Protein AF-A0A6C0IVK5-F1 (afdb_monomer_lite)

Structure (mmCIF, N/CA/C/O backbone):
data_AF-A0A6C0IVK5-F1
#
_entry.id   AF-A0A6C0IVK5-F1
#
loop_
_atom_site.group_PDB
_atom_site.id
_atom_site.type_symbol
_atom_site.label_atom_id
_atom_site.label_alt_id
_atom_site.label_comp_id
_atom_site.label_asym_id
_atom_site.label_entity_id
_atom_site.label_seq_id
_atom_site.pdbx_PDB_ins_code
_atom_site.Cartn_x
_atom_site.Cartn_y
_atom_site.Cartn_z
_atom_site.occupancy
_atom_site.B_iso_or_equiv
_atom_site.auth_seq_id
_atom_site.auth_comp_id
_atom_site.auth_asym_id
_atom_site.auth_atom_id
_atom_site.pdbx_PDB_model_num
ATOM 1 N N . MET A 1 1 ? -5.038 7.918 -24.894 1.00 52.03 1 MET A N 1
ATOM 2 C CA . MET A 1 1 ? -6.495 8.184 -24.873 1.00 52.03 1 MET A CA 1
ATOM 3 C C . MET A 1 1 ? -7.243 7.318 -23.865 1.00 52.03 1 MET A C 1
ATOM 5 O O . MET A 1 1 ? -8.099 7.874 -23.205 1.00 52.03 1 MET A O 1
ATOM 9 N N . ASN A 1 2 ? -6.922 6.031 -23.672 1.00 79.44 2 ASN A N 1
ATOM 10 C CA . ASN A 1 2 ? -7.674 5.173 -22.738 1.00 79.44 2 ASN A CA 1
ATOM 11 C C . ASN A 1 2 ? -7.518 5.558 -21.243 1.00 79.44 2 ASN A C 1
ATOM 13 O O . ASN A 1 2 ? -8.501 5.650 -20.519 1.00 79.44 2 AS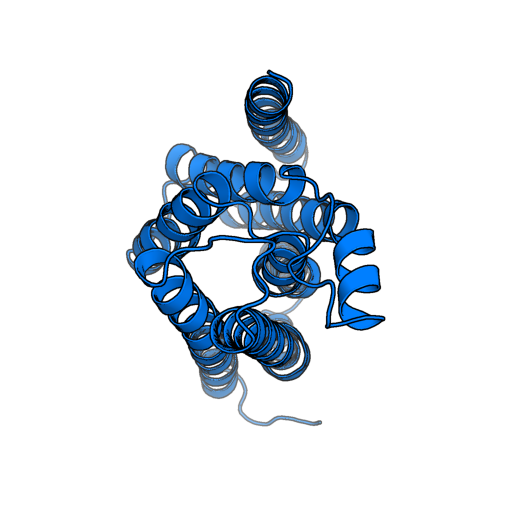N A O 1
ATOM 17 N N . GLU A 1 3 ? -6.300 5.891 -20.802 1.00 82.81 3 GLU A N 1
ATOM 18 C CA . GLU A 1 3 ? -5.988 6.158 -19.381 1.00 82.81 3 GLU A CA 1
ATOM 19 C C . GLU A 1 3 ? -6.734 7.368 -18.791 1.00 82.81 3 GLU A C 1
ATOM 21 O O . GLU A 1 3 ? -7.112 7.349 -17.625 1.00 82.81 3 GLU A O 1
ATOM 26 N N . PHE A 1 4 ? -7.003 8.408 -19.588 1.00 84.12 4 PHE A N 1
ATOM 27 C CA . PHE A 1 4 ? -7.759 9.581 -19.128 1.00 84.12 4 PHE A CA 1
ATOM 28 C C . PHE A 1 4 ? -9.237 9.255 -18.863 1.00 84.12 4 PHE A C 1
ATOM 30 O O . PHE A 1 4 ? -9.809 9.712 -17.875 1.00 84.12 4 PHE A O 1
ATOM 37 N N . TYR A 1 5 ? -9.858 8.432 -19.713 1.00 88.25 5 TYR A N 1
ATOM 38 C CA . TYR A 1 5 ? -11.228 7.972 -19.478 1.00 88.25 5 TYR A CA 1
ATOM 39 C C . TYR A 1 5 ? -11.295 7.016 -18.288 1.00 88.25 5 TYR A C 1
ATOM 41 O O . TYR A 1 5 ? -12.218 7.124 -17.485 1.00 88.25 5 TYR A O 1
ATOM 49 N N . GLU A 1 6 ? -10.303 6.134 -18.129 1.00 88.25 6 GLU A N 1
ATOM 50 C CA . GLU A 1 6 ? -10.172 5.293 -16.935 1.00 88.25 6 GLU A CA 1
ATOM 51 C C . GLU A 1 6 ? -10.037 6.141 -15.667 1.00 88.25 6 GLU A C 1
ATOM 53 O O . GLU A 1 6 ? -10.726 5.887 -14.682 1.00 88.25 6 GLU A O 1
ATOM 58 N N . PHE A 1 7 ? -9.214 7.191 -15.704 1.00 87.75 7 PHE A N 1
ATOM 59 C CA . PHE A 1 7 ? -9.053 8.138 -14.604 1.00 87.75 7 PHE A CA 1
ATOM 60 C C . PHE A 1 7 ? -10.400 8.764 -14.205 1.00 87.75 7 PHE A C 1
ATOM 62 O O . PHE A 1 7 ? -10.813 8.657 -13.050 1.00 87.75 7 PHE A O 1
ATOM 69 N N . ILE A 1 8 ? -11.150 9.330 -15.157 1.00 90.00 8 ILE A N 1
ATOM 70 C CA . ILE A 1 8 ? -12.486 9.890 -14.881 1.00 90.00 8 ILE A CA 1
ATOM 71 C C . ILE A 1 8 ? -13.446 8.813 -14.354 1.00 90.00 8 ILE A C 1
ATOM 73 O O . ILE A 1 8 ? -14.189 9.058 -13.402 1.00 90.00 8 ILE A O 1
ATOM 77 N N . ALA A 1 9 ? -13.435 7.616 -14.943 1.00 92.00 9 ALA A N 1
ATOM 78 C CA . ALA A 1 9 ? -14.314 6.526 -14.538 1.00 92.00 9 ALA A CA 1
ATOM 79 C C . ALA A 1 9 ? -14.061 6.095 -13.085 1.00 92.00 9 ALA A C 1
ATOM 81 O O . ALA A 1 9 ? -15.018 5.923 -12.329 1.00 92.00 9 ALA A O 1
ATOM 82 N N . TYR A 1 10 ? -12.798 5.976 -12.663 1.00 93.06 10 TYR A N 1
ATOM 83 C CA . TYR A 1 10 ? -12.462 5.615 -11.285 1.00 93.06 10 TYR A CA 1
ATOM 84 C C . TYR A 1 10 ? -12.794 6.725 -10.289 1.00 93.06 10 TYR A C 1
ATOM 86 O O . TYR A 1 10 ? -13.285 6.419 -9.205 1.00 93.06 10 TYR A O 1
ATOM 94 N N . MET A 1 11 ? -12.637 7.996 -10.667 1.00 91.50 11 MET A N 1
ATOM 95 C CA . MET A 1 11 ? -13.107 9.118 -9.850 1.00 91.50 11 MET A CA 1
ATOM 96 C C . MET A 1 11 ? -14.614 9.015 -9.573 1.00 91.50 11 MET A C 1
ATOM 98 O O . MET A 1 11 ? -15.052 9.092 -8.425 1.00 91.50 11 MET A O 1
ATOM 102 N N . ILE A 1 12 ? -15.413 8.791 -10.623 1.00 92.94 12 ILE A N 1
ATOM 103 C CA . ILE A 1 12 ? -16.866 8.621 -10.500 1.00 92.94 12 ILE A CA 1
ATOM 104 C C . ILE A 1 12 ? -17.184 7.389 -9.647 1.00 92.94 12 ILE A C 1
ATOM 106 O O . ILE A 1 12 ? -18.051 7.455 -8.776 1.00 92.94 12 ILE A O 1
ATOM 110 N N . LEU A 1 13 ? -16.474 6.279 -9.859 1.00 93.69 13 LEU A N 1
ATOM 111 C CA . LEU A 1 13 ? -16.688 5.038 -9.119 1.00 93.69 13 LEU A CA 1
ATOM 112 C C . LEU A 1 13 ? -16.447 5.207 -7.613 1.00 93.69 13 LEU A C 1
ATOM 114 O O . LEU A 1 13 ? -17.240 4.694 -6.825 1.00 93.69 13 LEU A O 1
ATOM 118 N N . VAL A 1 14 ? -15.421 5.958 -7.204 1.00 93.44 14 VAL A N 1
ATOM 119 C CA . VAL A 1 14 ? -15.160 6.266 -5.786 1.00 93.44 14 VAL A CA 1
ATOM 120 C C . VAL A 1 14 ? -16.332 7.037 -5.173 1.00 93.44 14 VAL A C 1
ATOM 122 O O . VAL A 1 14 ? -16.863 6.629 -4.139 1.00 93.44 14 VAL A O 1
ATOM 125 N N . VAL A 1 15 ? -16.812 8.087 -5.846 1.00 93.00 15 VAL A N 1
ATOM 126 C CA . VAL A 1 15 ? -17.953 8.891 -5.369 1.00 93.00 15 VAL A CA 1
ATOM 127 C C . VAL A 1 15 ? -19.240 8.063 -5.301 1.00 93.00 15 VAL A C 1
ATOM 129 O O . VAL A 1 15 ? -20.022 8.192 -4.357 1.00 93.00 15 VAL A O 1
ATOM 132 N N . LEU A 1 16 ? -19.490 7.201 -6.289 1.00 93.69 16 LEU A N 1
ATOM 133 C CA . LEU A 1 16 ? -20.657 6.316 -6.284 1.00 93.69 16 LEU A CA 1
ATOM 134 C C . LEU A 1 16 ? -20.577 5.279 -5.162 1.00 93.69 16 LEU A C 1
ATOM 136 O O . LEU A 1 16 ? -21.578 5.053 -4.483 1.00 93.69 16 LEU A O 1
ATOM 140 N N . THR A 1 17 ? -19.400 4.692 -4.941 1.00 93.06 17 THR A N 1
ATOM 141 C CA . THR A 1 17 ? -19.151 3.733 -3.854 1.00 93.06 17 THR A CA 1
ATOM 142 C C . THR A 1 17 ? -19.480 4.362 -2.507 1.00 93.06 17 THR A C 1
ATOM 144 O O . THR A 1 17 ? -20.246 3.803 -1.723 1.00 93.06 17 THR A O 1
ATOM 147 N N . ASP A 1 18 ? -18.991 5.575 -2.278 1.00 92.44 18 ASP A N 1
ATOM 148 C CA . ASP A 1 18 ? -19.281 6.344 -1.079 1.00 92.44 18 ASP A CA 1
ATOM 149 C C . ASP A 1 18 ? -20.788 6.638 -0.910 1.00 92.44 18 ASP A C 1
ATOM 151 O O . ASP A 1 18 ? -21.371 6.378 0.145 1.00 92.44 18 ASP A O 1
ATOM 155 N N . LYS A 1 19 ? -21.476 7.073 -1.977 1.00 91.31 19 LYS A N 1
ATOM 156 C CA . LYS A 1 19 ? -22.937 7.283 -1.953 1.00 91.31 19 LYS A CA 1
ATOM 157 C C . LYS A 1 19 ? -23.729 6.022 -1.619 1.00 91.31 19 LYS A C 1
ATOM 159 O O . LYS A 1 19 ? -24.769 6.124 -0.966 1.00 91.31 19 LYS A O 1
ATOM 164 N N . VAL A 1 20 ? -23.279 4.853 -2.071 1.00 92.31 20 VAL A N 1
ATOM 165 C CA . VAL A 1 20 ? -23.899 3.571 -1.712 1.00 92.31 20 VAL A CA 1
ATOM 166 C C . VAL A 1 20 ? -23.655 3.269 -0.236 1.00 92.31 20 VAL A C 1
ATOM 168 O O . VAL A 1 20 ? -24.611 2.964 0.474 1.00 92.31 20 VAL A O 1
ATOM 171 N N . ILE A 1 21 ? -22.424 3.425 0.255 1.00 90.75 21 ILE A N 1
ATOM 172 C CA . ILE A 1 21 ? -22.064 3.166 1.658 1.00 90.75 21 ILE A CA 1
ATOM 173 C C . ILE A 1 21 ? -22.848 4.060 2.616 1.00 90.75 21 ILE A C 1
ATOM 175 O O . ILE A 1 21 ? -23.352 3.558 3.619 1.00 90.75 21 ILE A O 1
ATOM 179 N N . MET A 1 22 ? -23.052 5.339 2.284 1.00 88.44 22 MET A N 1
ATOM 180 C CA . MET A 1 22 ? -23.873 6.258 3.086 1.00 88.44 22 MET A CA 1
ATOM 181 C C . MET A 1 22 ? -25.302 5.753 3.339 1.00 88.44 22 MET A C 1
ATOM 183 O O . MET A 1 22 ? -25.930 6.148 4.319 1.00 88.44 22 MET A O 1
ATOM 187 N N . ARG A 1 23 ? -25.842 4.873 2.484 1.00 86.62 23 ARG A N 1
ATOM 188 C CA . ARG A 1 23 ? -27.178 4.292 2.700 1.00 86.62 23 ARG A CA 1
ATOM 189 C C . ARG A 1 23 ? -27.198 3.279 3.846 1.00 86.62 23 ARG A C 1
ATOM 191 O O . ARG A 1 23 ? -28.249 3.105 4.465 1.00 86.62 23 ARG A O 1
ATOM 198 N N . TYR A 1 24 ? -26.063 2.637 4.120 1.00 85.88 24 TYR A N 1
ATOM 199 C CA . TYR A 1 24 ? -25.937 1.530 5.069 1.00 85.88 24 TYR A CA 1
ATOM 200 C C . TYR A 1 24 ? -25.179 1.921 6.344 1.00 85.88 24 TYR A C 1
ATOM 202 O O . TYR A 1 24 ? -25.559 1.491 7.429 1.00 85.88 24 TYR A O 1
ATOM 210 N N . VAL A 1 25 ? -24.163 2.784 6.246 1.00 85.00 25 VAL A N 1
ATOM 211 C CA . VAL A 1 25 ? -23.376 3.280 7.386 1.00 85.00 25 VAL A CA 1
ATOM 212 C C . VAL A 1 25 ? -23.863 4.682 7.749 1.00 85.00 25 VAL A C 1
ATOM 214 O O . VAL A 1 25 ? -23.331 5.687 7.281 1.00 85.00 25 VAL A O 1
ATOM 217 N N . LYS A 1 26 ? -24.937 4.742 8.548 1.00 68.69 26 LYS A N 1
ATOM 218 C CA . LYS A 1 26 ? -25.629 5.997 8.906 1.00 68.69 26 LYS A CA 1
ATOM 219 C C . LYS A 1 26 ? -25.019 6.731 10.106 1.00 68.69 26 LYS A C 1
ATOM 221 O O . LYS A 1 26 ? -25.285 7.917 10.284 1.00 68.69 26 LYS A O 1
ATOM 226 N N . HIS A 1 27 ? -24.208 6.047 10.914 1.00 59.12 27 HIS A N 1
ATOM 227 C CA . HIS A 1 27 ? -23.601 6.596 12.126 1.00 59.12 27 HIS A CA 1
ATOM 228 C C . HIS A 1 27 ? -22.084 6.361 12.118 1.00 59.12 27 HIS A C 1
ATOM 230 O O . HIS A 1 27 ? -21.631 5.233 11.945 1.00 59.12 27 HIS A O 1
ATOM 236 N N . GLY A 1 28 ? -21.310 7.439 12.292 1.00 67.56 28 GLY A N 1
ATOM 237 C CA . GLY A 1 28 ? -19.848 7.414 12.398 1.00 67.56 28 GLY A CA 1
ATOM 238 C C . GLY A 1 28 ? -19.121 7.812 11.110 1.00 67.56 28 GLY A C 1
ATOM 239 O O . GLY A 1 28 ? -18.834 6.962 10.268 1.00 67.56 28 GLY A O 1
ATOM 240 N N . TYR A 1 29 ? -18.748 9.093 11.003 1.00 75.94 29 TYR A N 1
ATOM 241 C CA . TYR A 1 29 ? -17.916 9.632 9.913 1.00 75.94 29 TYR A CA 1
ATOM 242 C C . TYR A 1 29 ? -16.656 8.782 9.682 1.00 75.94 29 TYR A C 1
ATOM 244 O O . TYR A 1 29 ? -16.387 8.364 8.556 1.00 75.94 29 TYR A O 1
ATOM 252 N N . SER A 1 30 ? -15.966 8.395 10.758 1.00 83.56 30 SER A N 1
ATOM 253 C CA . SER A 1 30 ? -14.773 7.548 10.661 1.00 83.56 30 SER A CA 1
ATOM 254 C C . SER A 1 30 ? -15.076 6.106 10.219 1.00 83.56 30 SER A C 1
ATOM 256 O O . SER A 1 30 ? -14.280 5.517 9.499 1.00 83.56 30 SER A O 1
ATOM 258 N N . ALA A 1 31 ? -16.222 5.522 10.603 1.00 88.94 31 ALA A N 1
ATOM 259 C CA . ALA A 1 31 ? -16.589 4.162 10.186 1.00 88.94 31 ALA A CA 1
ATOM 260 C C . ALA A 1 31 ? -16.822 4.095 8.671 1.00 88.94 31 ALA A C 1
ATOM 262 O O . ALA A 1 31 ? -16.327 3.196 7.994 1.00 88.94 31 ALA A O 1
ATOM 263 N N . ARG A 1 32 ? -17.533 5.093 8.131 1.00 91.50 32 ARG A N 1
ATOM 264 C CA . ARG A 1 32 ? -17.764 5.250 6.692 1.00 91.50 32 ARG A CA 1
ATOM 265 C C . ARG A 1 32 ? -16.448 5.354 5.925 1.00 91.50 32 ARG A C 1
ATOM 267 O O . ARG A 1 32 ? -16.278 4.630 4.947 1.00 91.50 32 ARG A O 1
ATOM 274 N N . TRP A 1 33 ? -15.527 6.206 6.383 1.00 91.56 33 TRP A N 1
ATOM 275 C CA . TRP A 1 33 ? -14.193 6.322 5.789 1.00 91.56 33 TRP A CA 1
ATOM 276 C C . TRP A 1 33 ? -13.481 4.968 5.746 1.00 91.56 33 TRP A C 1
ATOM 278 O O . TRP A 1 33 ? -13.021 4.541 4.687 1.00 91.56 33 TRP A O 1
ATOM 288 N N . PHE A 1 34 ? -13.470 4.247 6.869 1.00 93.69 34 PHE A N 1
ATOM 289 C CA . PHE A 1 34 ? -12.791 2.961 6.952 1.00 93.69 34 PHE A CA 1
ATOM 290 C C . PHE A 1 34 ? -13.379 1.905 6.013 1.00 93.69 34 PHE A C 1
ATOM 292 O O . PHE A 1 34 ? -12.625 1.170 5.377 1.00 93.69 34 PHE A O 1
ATOM 299 N N . VAL A 1 35 ? -14.703 1.874 5.838 1.00 94.75 35 VAL A N 1
ATOM 300 C CA . VAL A 1 35 ? -15.354 0.969 4.876 1.00 94.75 35 VAL A CA 1
ATOM 301 C C . VAL A 1 35 ? -14.988 1.324 3.432 1.00 94.75 35 VAL A C 1
ATOM 303 O O . VAL A 1 35 ? -14.627 0.433 2.662 1.00 94.75 35 VAL A O 1
ATOM 306 N N . ILE A 1 36 ? -15.038 2.605 3.049 1.00 94.69 36 ILE A N 1
ATOM 307 C CA . ILE A 1 36 ? -14.656 3.044 1.692 1.00 94.69 36 ILE A CA 1
ATOM 308 C C . ILE A 1 36 ? -13.203 2.660 1.409 1.00 94.69 36 ILE A C 1
ATOM 310 O O . ILE A 1 36 ? -12.894 2.112 0.347 1.00 94.69 36 ILE A O 1
ATOM 314 N N . HIS A 1 37 ? -12.319 2.909 2.373 1.00 94.50 37 HIS A N 1
ATOM 315 C CA . HIS A 1 37 ? -10.902 2.628 2.228 1.00 94.50 37 HIS A CA 1
ATOM 316 C C . HIS A 1 37 ? -10.615 1.123 2.163 1.00 94.50 37 HIS A C 1
ATOM 318 O O . HIS A 1 37 ? -9.803 0.697 1.342 1.00 94.50 37 HIS A O 1
ATOM 324 N N . ALA A 1 38 ? -11.322 0.298 2.941 1.00 96.56 38 ALA A N 1
ATOM 325 C CA . ALA A 1 38 ? -11.236 -1.158 2.854 1.00 96.56 38 ALA A CA 1
ATOM 326 C C . ALA A 1 38 ? -11.619 -1.681 1.457 1.00 96.56 38 ALA A C 1
ATOM 328 O O . ALA A 1 38 ? -10.901 -2.509 0.892 1.00 96.56 38 ALA A O 1
ATOM 329 N N . ILE A 1 39 ? -12.703 -1.166 0.862 1.00 96.12 39 ILE A N 1
ATOM 330 C CA . ILE A 1 39 ? -13.117 -1.534 -0.504 1.00 96.12 39 ILE A CA 1
ATOM 331 C C . ILE A 1 39 ? -12.054 -1.127 -1.523 1.00 96.12 39 ILE A C 1
ATOM 333 O O . ILE A 1 39 ? -11.730 -1.897 -2.427 1.00 96.12 39 ILE A O 1
ATOM 337 N N . ALA A 1 40 ? -11.486 0.066 -1.372 1.00 95.81 40 ALA A N 1
ATOM 338 C CA . ALA A 1 40 ? -10.434 0.549 -2.252 1.00 95.81 40 ALA A CA 1
ATOM 339 C C . ALA A 1 40 ? -9.173 -0.313 -2.192 1.00 95.81 40 ALA A C 1
ATOM 341 O O . ALA A 1 40 ? -8.609 -0.677 -3.223 1.00 95.81 40 ALA A O 1
ATOM 342 N N . ASN A 1 41 ? -8.777 -0.705 -0.989 1.00 97.31 41 ASN A N 1
ATOM 343 C CA . ASN A 1 41 ? -7.634 -1.573 -0.760 1.00 97.31 41 ASN A CA 1
ATOM 344 C C . ASN A 1 41 ? -7.874 -2.967 -1.358 1.00 97.31 41 ASN A C 1
ATOM 346 O O . ASN A 1 41 ? -6.995 -3.528 -2.012 1.00 97.31 41 ASN A O 1
ATOM 350 N N . PHE A 1 42 ? -9.093 -3.500 -1.231 1.00 97.50 42 PHE A N 1
ATOM 351 C CA . PHE A 1 42 ? -9.475 -4.750 -1.886 1.00 97.50 42 PHE A CA 1
ATOM 352 C C . PHE A 1 42 ? -9.456 -4.638 -3.418 1.00 97.50 42 PHE A C 1
ATOM 354 O O . PHE A 1 42 ? -8.963 -5.533 -4.104 1.00 97.50 42 PHE A O 1
ATOM 361 N N . PHE A 1 43 ? -9.924 -3.518 -3.974 1.00 97.12 43 PHE A N 1
ATOM 362 C CA . PHE A 1 43 ? -9.816 -3.246 -5.406 1.00 97.12 43 PHE A CA 1
ATOM 363 C C . PHE A 1 43 ? -8.352 -3.242 -5.869 1.00 97.12 43 PHE A C 1
ATOM 365 O O . PHE A 1 43 ? -8.033 -3.875 -6.877 1.00 97.12 43 PHE A O 1
ATOM 372 N N . VAL A 1 44 ? -7.453 -2.600 -5.111 1.00 97.44 44 VAL A N 1
ATOM 373 C CA . VAL A 1 44 ? -6.006 -2.630 -5.373 1.00 97.44 44 VAL A CA 1
ATOM 374 C C . VAL A 1 44 ? -5.494 -4.065 -5.380 1.00 97.44 44 VAL A C 1
ATOM 376 O O . VAL A 1 44 ? -4.826 -4.440 -6.340 1.00 97.44 44 VAL A O 1
ATOM 379 N N . VAL A 1 45 ? -5.837 -4.886 -4.382 1.00 98.25 45 VAL A N 1
ATOM 380 C CA . VAL A 1 45 ? -5.448 -6.308 -4.320 1.00 98.25 45 VAL A CA 1
ATOM 381 C C . VAL A 1 45 ? -5.856 -7.048 -5.590 1.00 98.25 45 VAL A C 1
ATOM 383 O O . VAL A 1 45 ? -5.009 -7.651 -6.244 1.00 98.25 45 VAL A O 1
ATOM 386 N N . VAL A 1 46 ? -7.128 -6.958 -5.983 1.00 98.00 46 VAL A N 1
ATOM 387 C CA . VAL A 1 46 ? -7.646 -7.665 -7.163 1.00 98.00 46 VAL A CA 1
ATOM 388 C C . VAL A 1 46 ? -6.953 -7.193 -8.440 1.00 98.00 46 VAL A C 1
ATOM 390 O O . VAL A 1 46 ? -6.559 -8.011 -9.270 1.00 98.00 46 VAL A O 1
ATOM 393 N N . LYS A 1 47 ? -6.783 -5.879 -8.611 1.00 97.38 47 LYS A N 1
ATOM 394 C CA . LYS A 1 47 ? -6.210 -5.304 -9.835 1.00 97.38 47 LYS A CA 1
ATOM 395 C C . LYS A 1 47 ? -4.691 -5.427 -9.933 1.00 97.38 47 LYS A C 1
ATOM 397 O O . LYS A 1 47 ? -4.175 -5.370 -11.042 1.00 97.38 47 LYS A O 1
ATOM 402 N N . SER A 1 48 ? -3.990 -5.614 -8.818 1.00 97.75 48 SER A N 1
ATOM 403 C CA . SER A 1 48 ? -2.535 -5.825 -8.789 1.00 97.75 48 SER A CA 1
ATOM 404 C C . SER A 1 48 ? -2.129 -7.298 -8.724 1.00 97.75 48 SER A C 1
ATOM 406 O O . SER A 1 48 ? -0.961 -7.604 -8.936 1.00 97.75 48 SER A O 1
ATOM 408 N N . TYR A 1 49 ? -3.064 -8.223 -8.475 1.00 97.62 49 TYR A N 1
ATOM 409 C CA . TYR A 1 49 ? -2.758 -9.632 -8.213 1.00 97.62 49 TYR A CA 1
ATOM 410 C C . TYR A 1 49 ? -1.885 -10.296 -9.288 1.00 97.62 49 TYR A C 1
ATOM 412 O O . TYR A 1 49 ? -0.907 -10.965 -8.960 1.00 97.62 49 TYR A O 1
ATOM 420 N N . GLN A 1 50 ? -2.201 -10.090 -10.571 1.00 97.75 50 GLN A N 1
ATOM 421 C CA . GLN A 1 50 ? -1.423 -10.678 -11.667 1.00 97.75 50 GLN A CA 1
ATOM 422 C C . GLN A 1 50 ? 0.006 -10.124 -11.729 1.00 97.75 50 GLN A C 1
ATOM 424 O O . GLN A 1 50 ? 0.943 -10.891 -11.940 1.00 97.75 50 GLN A O 1
ATOM 429 N N . ASP A 1 51 ? 0.177 -8.822 -11.497 1.00 97.56 51 ASP A N 1
ATOM 430 C CA . ASP A 1 51 ? 1.492 -8.181 -11.464 1.00 97.56 51 ASP A CA 1
ATOM 431 C C . ASP A 1 51 ? 2.305 -8.667 -10.259 1.00 97.56 51 ASP A C 1
ATOM 433 O O . ASP A 1 51 ? 3.476 -9.006 -10.402 1.00 97.56 51 ASP A O 1
ATOM 437 N N . VAL A 1 52 ? 1.672 -8.799 -9.091 1.00 97.94 52 VAL A N 1
ATOM 438 C CA . VAL A 1 52 ? 2.293 -9.357 -7.880 1.00 97.94 52 VAL A CA 1
ATOM 439 C C . VAL A 1 52 ? 2.784 -10.777 -8.123 1.00 97.94 52 VAL A C 1
ATOM 441 O O . VAL A 1 52 ? 3.953 -11.062 -7.873 1.00 97.94 52 VAL A O 1
ATOM 444 N N . LEU A 1 53 ? 1.933 -11.658 -8.656 1.00 97.75 53 LEU A N 1
ATOM 445 C CA . LEU A 1 53 ? 2.338 -13.024 -8.983 1.00 97.75 53 LEU A CA 1
ATOM 446 C C . LEU A 1 53 ? 3.503 -13.038 -9.970 1.00 97.75 53 LEU A C 1
ATOM 448 O O . LEU A 1 53 ? 4.488 -13.737 -9.749 1.00 97.75 53 LEU A O 1
ATOM 452 N N . ARG A 1 54 ? 3.405 -12.255 -11.046 1.00 96.31 54 ARG A N 1
ATOM 453 C CA . ARG A 1 54 ? 4.430 -12.183 -12.086 1.00 96.31 54 ARG A CA 1
ATOM 454 C C . ARG A 1 54 ? 5.789 -11.774 -11.517 1.00 96.31 54 ARG A C 1
ATOM 456 O O . ARG A 1 54 ? 6.779 -12.431 -11.813 1.00 96.31 54 ARG A O 1
ATOM 463 N N . VAL A 1 55 ? 5.829 -10.721 -10.704 1.00 96.50 55 VAL A N 1
ATOM 464 C CA . VAL A 1 55 ? 7.075 -10.194 -10.127 1.00 96.50 55 VAL A CA 1
ATOM 465 C C . VAL A 1 55 ? 7.639 -11.109 -9.043 1.00 96.50 55 VAL A C 1
ATOM 467 O O . VAL A 1 55 ? 8.851 -11.265 -8.960 1.00 96.50 55 VAL A O 1
ATOM 470 N N . ILE A 1 56 ? 6.791 -11.751 -8.234 1.00 96.06 56 ILE A N 1
ATOM 471 C CA . ILE A 1 56 ? 7.257 -12.719 -7.230 1.00 96.06 56 ILE A CA 1
ATOM 472 C C . ILE A 1 56 ? 7.858 -13.960 -7.904 1.00 96.06 56 ILE A C 1
ATOM 474 O O . ILE A 1 56 ? 8.876 -14.468 -7.437 1.00 96.06 56 ILE A O 1
ATOM 478 N N . MET A 1 57 ? 7.247 -14.451 -8.987 1.00 97.06 57 MET A N 1
ATOM 479 C CA . MET A 1 57 ? 7.740 -15.626 -9.717 1.00 97.06 57 MET A CA 1
ATOM 480 C C . MET A 1 57 ? 9.009 -15.332 -10.521 1.00 97.06 57 MET A C 1
ATOM 482 O O . MET A 1 57 ? 9.879 -16.194 -10.612 1.00 97.06 57 MET A O 1
ATOM 486 N N . ASP A 1 58 ? 9.121 -14.133 -11.090 1.00 94.94 58 ASP A N 1
ATOM 487 C CA . ASP A 1 58 ? 10.313 -13.684 -11.804 1.00 94.94 58 ASP A CA 1
ATOM 488 C C . ASP A 1 58 ? 10.636 -12.222 -11.446 1.00 94.94 58 ASP A C 1
ATOM 490 O O . ASP A 1 58 ? 10.164 -11.284 -12.094 1.00 94.94 58 ASP A O 1
ATOM 494 N N . PRO A 1 59 ? 11.482 -11.995 -10.427 1.00 93.38 59 PRO A N 1
ATOM 495 C CA . PRO A 1 59 ? 11.880 -10.654 -10.006 1.00 93.38 59 PRO A CA 1
ATOM 496 C C . PRO A 1 59 ? 12.540 -9.829 -11.119 1.00 93.38 59 PRO A C 1
ATOM 498 O O . PRO A 1 59 ? 12.514 -8.598 -11.073 1.00 93.38 59 PRO A O 1
ATOM 501 N N . SER A 1 60 ? 13.119 -10.474 -12.141 1.00 89.44 60 SER A N 1
ATOM 502 C CA . SER A 1 60 ? 13.805 -9.774 -13.228 1.00 89.44 60 SER A CA 1
ATOM 503 C C . SER A 1 60 ? 12.845 -8.964 -14.102 1.00 89.44 60 SER A C 1
ATOM 505 O O . SER A 1 60 ? 13.248 -7.947 -14.668 1.00 89.44 60 SER A O 1
ATOM 507 N N . VAL A 1 61 ? 11.558 -9.338 -14.151 1.00 90.00 61 VAL A N 1
ATOM 508 C CA . VAL A 1 61 ? 10.530 -8.631 -14.933 1.00 90.00 61 VAL A CA 1
ATOM 509 C C . VAL A 1 61 ? 9.787 -7.561 -14.135 1.00 90.00 61 VAL A C 1
ATOM 511 O O . VAL A 1 61 ? 8.834 -6.987 -14.655 1.00 90.00 61 VAL A O 1
ATOM 514 N N . ALA A 1 62 ? 10.226 -7.242 -12.909 1.00 91.94 62 ALA A N 1
ATOM 515 C CA . ALA A 1 62 ? 9.615 -6.225 -12.042 1.00 91.94 62 ALA A CA 1
ATOM 516 C C . ALA A 1 62 ? 9.334 -4.902 -12.763 1.00 91.94 62 ALA A C 1
ATOM 518 O O . ALA A 1 62 ? 8.290 -4.284 -12.577 1.00 91.94 62 ALA A O 1
ATOM 519 N N . MET A 1 63 ? 10.256 -4.511 -13.632 1.00 89.75 63 MET A N 1
ATOM 520 C CA . MET A 1 63 ? 10.197 -3.269 -14.387 1.00 89.75 63 MET A CA 1
ATOM 521 C C . MET A 1 63 ? 9.744 -3.482 -15.841 1.00 89.75 63 MET A C 1
ATOM 523 O O . MET A 1 63 ? 9.683 -2.541 -16.617 1.00 89.75 63 MET A O 1
ATOM 527 N N . MET A 1 64 ? 9.443 -4.710 -16.268 1.00 87.81 64 MET A N 1
ATOM 528 C CA . MET A 1 64 ? 9.231 -5.030 -17.681 1.00 87.81 64 MET A CA 1
ATOM 529 C C . MET A 1 64 ? 7.818 -5.527 -17.972 1.00 87.81 64 MET A C 1
ATOM 531 O O . MET A 1 64 ? 7.315 -6.481 -17.382 1.00 87.81 64 MET A O 1
ATOM 535 N N . GLY A 1 65 ? 7.217 -4.941 -19.005 1.00 85.56 65 GLY A N 1
ATOM 536 C CA . GLY A 1 65 ? 5.954 -5.387 -19.577 1.00 85.56 65 GLY A CA 1
ATOM 537 C C . GLY A 1 65 ? 4.757 -4.520 -19.204 1.00 85.56 65 GLY A C 1
ATOM 538 O O . GLY A 1 65 ? 4.868 -3.494 -18.539 1.00 85.56 65 GLY A O 1
ATOM 539 N N . HIS A 1 66 ? 3.601 -4.940 -19.709 1.00 89.06 66 HIS A N 1
ATOM 540 C CA . HIS A 1 66 ? 2.337 -4.252 -19.495 1.00 89.06 66 HIS A CA 1
ATOM 541 C C . HIS A 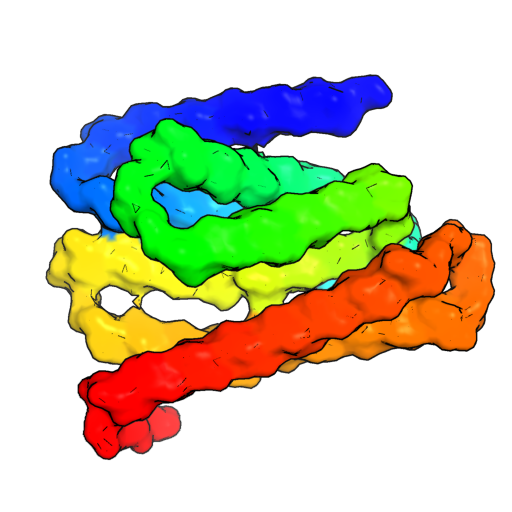1 66 ? 1.854 -4.408 -18.049 1.00 89.06 66 HIS A C 1
ATOM 543 O O . HIS A 1 66 ? 1.967 -5.491 -17.479 1.00 89.06 66 HIS A O 1
ATOM 549 N N . TYR A 1 67 ? 1.274 -3.338 -17.512 1.00 92.56 67 TYR A N 1
ATOM 550 C CA . TYR A 1 67 ? 0.620 -3.270 -16.208 1.00 92.56 67 TYR A CA 1
ATOM 551 C C . TYR A 1 67 ? -0.527 -2.250 -16.281 1.00 92.56 67 TYR A C 1
ATOM 553 O O . TYR A 1 67 ? -0.596 -1.454 -17.219 1.00 92.56 67 TYR A O 1
ATOM 561 N N . SER A 1 68 ? -1.451 -2.284 -15.320 1.00 92.19 68 SER A N 1
ATOM 562 C CA . SER A 1 68 ? -2.601 -1.368 -15.288 1.00 92.19 68 SER A CA 1
ATOM 563 C C . SER A 1 68 ? -2.377 -0.200 -14.327 1.00 92.19 68 SER A C 1
ATOM 565 O O . SER A 1 68 ? -1.928 -0.414 -13.204 1.00 92.19 68 SER A O 1
ATOM 567 N N . PHE A 1 69 ? -2.782 1.014 -14.719 1.00 92.75 69 PHE A N 1
ATOM 568 C CA . PHE A 1 69 ? -2.853 2.177 -13.821 1.00 92.75 69 PHE A CA 1
ATOM 569 C C . PHE A 1 69 ? -4.092 2.185 -12.915 1.00 92.75 69 PHE A C 1
ATOM 571 O O . PHE A 1 69 ? -4.180 3.011 -12.008 1.00 92.75 69 PHE A O 1
ATOM 578 N N . ALA A 1 70 ? -5.036 1.260 -13.109 1.00 93.88 70 ALA A N 1
ATOM 579 C CA . ALA A 1 70 ? -6.279 1.213 -12.347 1.00 93.88 70 ALA A CA 1
ATOM 580 C C . ALA A 1 70 ? -6.088 1.224 -10.814 1.00 93.88 70 ALA A C 1
ATOM 582 O O . ALA A 1 70 ? -6.757 2.032 -10.165 1.00 93.88 70 ALA A O 1
ATOM 583 N N . PRO A 1 71 ? -5.189 0.410 -10.209 1.00 94.25 71 PRO A N 1
ATOM 584 C CA . PRO A 1 71 ? -4.962 0.453 -8.763 1.00 94.25 71 PRO A CA 1
ATOM 585 C C . PRO A 1 71 ? -4.495 1.833 -8.294 1.00 94.25 71 PRO A C 1
ATOM 587 O O . PRO A 1 71 ? -4.978 2.334 -7.282 1.00 94.25 71 PRO A 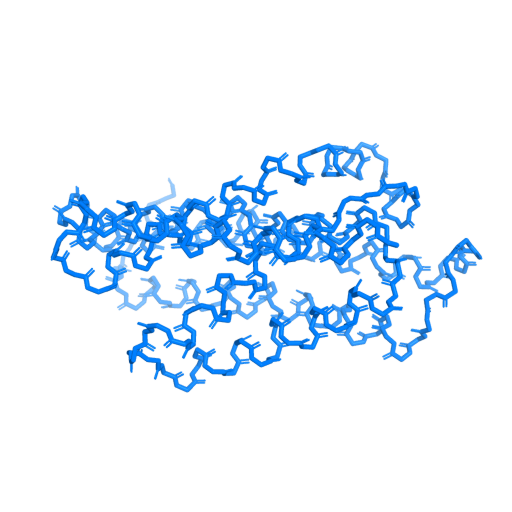O 1
ATOM 590 N N . MET A 1 72 ? -3.586 2.452 -9.057 1.00 93.12 72 MET A N 1
ATOM 591 C CA . MET A 1 72 ? -3.032 3.769 -8.756 1.00 93.12 72 MET A CA 1
ATOM 592 C C . MET A 1 72 ? -4.123 4.833 -8.777 1.00 93.12 72 MET A C 1
ATOM 594 O O . MET A 1 72 ? -4.302 5.537 -7.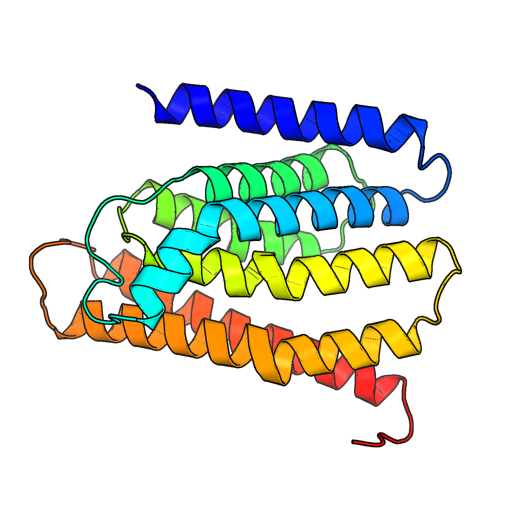791 1.00 93.12 72 MET A O 1
ATOM 598 N N . PHE A 1 73 ? -4.878 4.925 -9.875 1.00 93.31 73 PHE A N 1
ATOM 599 C CA . PHE A 1 73 ? -5.947 5.913 -10.009 1.00 93.31 73 PHE A CA 1
ATOM 600 C C . PHE A 1 73 ? -6.959 5.776 -8.880 1.00 93.31 73 PHE A C 1
ATOM 602 O O . PHE A 1 73 ? -7.265 6.762 -8.215 1.00 93.31 73 PHE A O 1
ATOM 609 N N . TYR A 1 74 ? -7.416 4.555 -8.603 1.00 93.06 74 TYR A N 1
ATOM 610 C CA . TYR A 1 74 ? -8.397 4.326 -7.551 1.00 93.06 74 TYR A CA 1
ATOM 611 C C . TYR A 1 74 ? -7.889 4.773 -6.175 1.00 93.06 74 TYR A C 1
ATOM 613 O O . TYR A 1 74 ? -8.585 5.513 -5.480 1.00 93.06 74 TYR A O 1
ATOM 621 N N . VAL A 1 75 ? -6.660 4.395 -5.799 1.00 92.75 75 VAL A N 1
ATOM 622 C CA . VAL A 1 75 ? -6.054 4.835 -4.534 1.00 92.75 75 VAL A CA 1
ATOM 623 C C . VAL A 1 75 ? -5.855 6.345 -4.502 1.00 92.75 75 VAL A C 1
ATOM 625 O O . VAL A 1 75 ? -6.173 6.972 -3.500 1.00 92.75 75 VAL A O 1
ATOM 628 N N . THR A 1 76 ? -5.389 6.979 -5.571 1.00 91.62 76 THR A N 1
ATOM 629 C CA . THR A 1 76 ? -5.242 8.438 -5.580 1.00 91.62 76 THR A CA 1
ATOM 630 C C . THR A 1 76 ? -6.591 9.118 -5.350 1.00 91.62 76 THR A C 1
ATOM 632 O O . THR A 1 76 ? -6.690 10.030 -4.529 1.00 91.62 76 THR A O 1
ATOM 635 N N . PHE A 1 77 ? -7.658 8.636 -5.987 1.00 92.00 77 PHE A N 1
ATOM 636 C CA . PHE A 1 77 ? -8.978 9.241 -5.848 1.00 92.00 77 PHE A CA 1
ATOM 637 C C . PHE A 1 77 ? -9.634 9.035 -4.497 1.00 92.00 77 PHE A C 1
ATOM 639 O O . PHE A 1 77 ? -10.315 9.954 -4.054 1.00 92.00 77 PHE A O 1
ATOM 646 N N . ILE A 1 78 ? -9.435 7.903 -3.815 1.00 93.44 78 ILE A N 1
ATOM 647 C CA . ILE A 1 78 ? -9.988 7.778 -2.457 1.00 93.44 78 ILE A CA 1
ATOM 648 C C . ILE A 1 78 ? -9.371 8.811 -1.517 1.00 93.44 78 ILE A C 1
ATOM 650 O O . ILE A 1 78 ? -10.069 9.335 -0.661 1.00 93.44 78 ILE A O 1
ATOM 654 N N . HIS A 1 79 ? -8.089 9.136 -1.701 1.00 91.50 79 HIS A N 1
ATOM 655 C CA . HIS A 1 79 ? -7.371 10.092 -0.864 1.00 91.50 79 HIS A CA 1
ATOM 656 C C . HIS A 1 79 ? -7.740 11.532 -1.235 1.00 91.50 79 HIS A C 1
ATOM 658 O O . HIS A 1 79 ? -7.923 12.364 -0.355 1.00 91.50 79 HIS A O 1
ATOM 664 N N . VAL A 1 80 ? -7.934 11.835 -2.522 1.00 90.44 80 VAL A N 1
ATOM 665 C CA . VAL A 1 80 ? -8.507 13.127 -2.941 1.00 90.44 80 VAL A CA 1
ATOM 666 C C . VAL A 1 80 ? -9.928 13.289 -2.395 1.00 90.44 80 VAL A C 1
ATOM 668 O O . VAL A 1 80 ? -10.271 14.346 -1.874 1.00 90.44 80 VAL A O 1
ATOM 671 N N . HIS A 1 81 ? -10.741 12.233 -2.463 1.00 90.88 81 HIS A N 1
ATOM 672 C CA . HIS A 1 81 ? -12.089 12.218 -1.898 1.00 90.88 81 HIS A CA 1
ATOM 673 C C . HIS A 1 81 ? -12.071 12.379 -0.377 1.00 90.88 81 HIS A C 1
ATOM 675 O O . HIS A 1 81 ? -12.880 13.133 0.150 1.00 90.88 81 HIS A O 1
ATOM 681 N N . HIS A 1 82 ? -11.126 11.746 0.323 1.00 89.38 82 HIS A N 1
ATOM 682 C CA . HIS A 1 82 ? -10.922 11.917 1.762 1.00 89.38 82 HIS A CA 1
ATOM 683 C C . HIS A 1 82 ? -10.712 13.386 2.121 1.00 89.38 82 HIS A C 1
ATOM 685 O O . HIS A 1 82 ? -11.459 13.937 2.920 1.00 89.38 82 HIS A O 1
ATOM 691 N N . LEU A 1 83 ? -9.764 14.039 1.442 1.00 88.75 83 LEU A N 1
ATOM 692 C CA . LEU A 1 83 ? -9.453 15.450 1.661 1.00 88.75 83 LEU A CA 1
ATOM 693 C C . LEU A 1 83 ? -10.628 16.387 1.342 1.00 88.75 83 LEU A C 1
ATOM 695 O O . LEU A 1 83 ? -10.713 17.473 1.907 1.00 88.75 83 LEU A O 1
ATOM 699 N N . ALA A 1 84 ? -11.505 15.999 0.413 1.00 88.31 84 ALA A N 1
ATOM 700 C CA . ALA A 1 84 ? -12.627 16.823 -0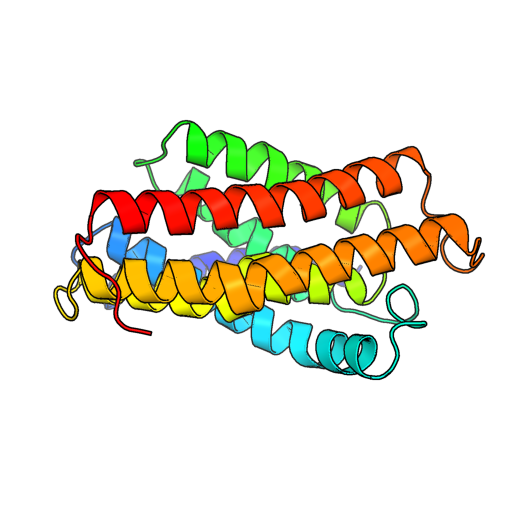.028 1.00 88.31 84 ALA A CA 1
ATOM 701 C C . ALA A 1 84 ? -13.915 16.607 0.784 1.00 88.31 84 ALA A C 1
ATOM 703 O O . ALA A 1 84 ? -14.716 17.532 0.909 1.00 88.31 84 ALA A O 1
ATOM 704 N N . ALA A 1 85 ? -14.153 15.389 1.278 1.00 85.94 85 ALA A N 1
ATOM 705 C CA . ALA A 1 85 ? -15.428 14.976 1.866 1.00 85.94 85 ALA A CA 1
ATOM 706 C C . ALA A 1 85 ? -15.377 14.736 3.384 1.00 85.94 85 ALA A C 1
ATOM 708 O O . ALA A 1 85 ? -16.439 14.557 3.986 1.00 85.94 85 ALA A O 1
ATOM 709 N N . PHE A 1 86 ? -14.185 14.718 3.987 1.00 83.69 86 PHE A N 1
ATOM 710 C CA . PHE A 1 86 ? -13.976 14.492 5.416 1.00 83.69 86 PHE A CA 1
ATOM 711 C C . PHE A 1 86 ? -13.196 15.665 6.019 1.00 83.69 86 PHE A C 1
ATOM 713 O O . PHE A 1 86 ? -12.240 16.167 5.431 1.00 83.69 86 PHE A O 1
ATOM 720 N N . ASP A 1 87 ? -13.644 16.129 7.181 1.00 79.19 87 ASP A N 1
ATOM 721 C CA . ASP A 1 87 ? -13.163 17.325 7.875 1.00 79.19 87 ASP A CA 1
ATOM 722 C C . ASP A 1 87 ? -12.299 17.004 9.108 1.00 79.19 87 ASP A C 1
ATOM 724 O O . ASP A 1 87 ? -11.678 17.902 9.677 1.00 79.19 87 ASP A O 1
ATOM 728 N N . ASP A 1 88 ? -12.184 15.730 9.494 1.00 77.88 88 ASP A N 1
ATOM 729 C CA . ASP A 1 88 ? -11.417 15.245 10.648 1.00 77.88 88 ASP A CA 1
ATOM 730 C C . ASP A 1 88 ? -9.931 14.970 10.345 1.00 77.88 88 ASP A C 1
ATOM 732 O O . ASP A 1 88 ? -9.304 14.097 10.947 1.00 77.88 88 ASP A O 1
ATOM 736 N N . LEU A 1 89 ? -9.345 15.754 9.437 1.00 80.00 89 LEU A N 1
ATOM 737 C CA . LEU A 1 89 ? -7.971 15.580 8.966 1.00 80.00 89 LEU A CA 1
ATOM 738 C C . LEU A 1 89 ? -6.955 16.132 9.968 1.00 80.00 89 LEU A C 1
ATOM 740 O O . LEU A 1 89 ? -6.983 17.310 10.337 1.00 80.00 89 LEU A O 1
ATOM 744 N N . ARG A 1 90 ? -5.991 15.301 10.362 1.00 81.88 90 ARG A N 1
ATOM 745 C CA . ARG A 1 90 ? -4.834 15.735 11.148 1.00 81.88 90 ARG A CA 1
ATOM 746 C C . ARG A 1 90 ? -3.691 16.179 10.242 1.00 81.88 90 ARG A C 1
ATOM 748 O O . ARG A 1 90 ? -3.658 15.904 9.042 1.00 81.88 90 ARG A O 1
ATOM 755 N N . PHE A 1 91 ? -2.704 16.851 10.829 1.00 80.12 91 PHE A N 1
ATOM 756 C CA . PHE A 1 91 ? -1.506 17.260 10.095 1.00 80.12 91 PHE A CA 1
ATOM 757 C C . PHE A 1 91 ? -0.758 16.055 9.504 1.00 80.12 91 PHE A C 1
ATOM 759 O O . PHE A 1 91 ? -0.260 16.117 8.379 1.00 80.12 91 PHE A O 1
ATOM 766 N N . GLU A 1 92 ? -0.720 14.938 10.232 1.00 78.00 92 GLU A N 1
ATOM 767 C CA . GLU A 1 92 ? -0.122 13.690 9.763 1.00 78.00 92 GLU A CA 1
ATOM 768 C C . GLU A 1 92 ? -0.853 13.131 8.539 1.00 78.00 92 GLU A C 1
ATOM 770 O O . GLU A 1 92 ? -0.202 12.621 7.624 1.00 78.00 92 GLU A O 1
ATOM 775 N N . ASP A 1 93 ? -2.181 13.285 8.483 1.00 75.31 93 ASP A N 1
ATOM 776 C CA . ASP A 1 93 ? -2.975 12.908 7.317 1.00 75.31 93 ASP A CA 1
ATOM 777 C C . ASP A 1 93 ? -2.580 13.784 6.129 1.00 75.31 93 ASP A C 1
ATOM 779 O O . ASP A 1 93 ? -2.213 13.260 5.080 1.00 75.31 93 ASP A O 1
ATOM 783 N N . PHE A 1 94 ? -2.520 15.106 6.296 1.00 80.12 94 PHE A N 1
ATOM 784 C CA . PHE A 1 94 ? -2.114 16.004 5.213 1.00 80.12 94 PHE A CA 1
ATOM 785 C C . PHE A 1 94 ? -0.704 15.691 4.677 1.00 80.12 94 PHE A C 1
ATOM 787 O O . PHE A 1 94 ? -0.507 15.597 3.464 1.00 80.12 94 PHE A O 1
ATOM 794 N N . MET A 1 95 ? 0.269 15.453 5.562 1.00 78.44 95 MET A N 1
ATOM 795 C CA . MET A 1 95 ? 1.627 15.060 5.165 1.00 78.44 95 MET A CA 1
ATOM 796 C C . MET A 1 95 ? 1.648 13.717 4.433 1.00 78.44 95 MET A C 1
ATOM 798 O O . MET A 1 95 ? 2.336 13.590 3.419 1.00 78.44 95 MET A O 1
ATOM 802 N N . HIS A 1 96 ? 0.876 12.726 4.893 1.00 80.12 96 HIS A N 1
ATOM 803 C CA . HIS A 1 96 ? 0.778 11.437 4.216 1.00 80.12 96 HIS A CA 1
ATOM 804 C C . HIS A 1 96 ? 0.218 11.583 2.796 1.00 80.12 96 HIS A C 1
ATOM 806 O O . HIS A 1 96 ? 0.778 11.030 1.848 1.00 80.12 96 HIS A O 1
ATOM 812 N N . HIS A 1 97 ? -0.844 12.372 2.633 1.00 82.81 97 HIS A N 1
ATOM 813 C CA . HIS A 1 97 ? -1.488 12.577 1.339 1.00 82.81 97 HIS A CA 1
ATOM 814 C C . HIS A 1 97 ? -0.589 13.383 0.390 1.00 82.81 97 HIS A C 1
ATOM 816 O O . HIS A 1 97 ? -0.465 13.041 -0.783 1.00 82.81 97 HIS A O 1
ATOM 822 N N . LEU A 1 98 ? 0.110 14.409 0.876 1.00 80.69 98 LEU A N 1
ATOM 823 C CA . LEU A 1 98 ? 1.000 15.202 0.028 1.00 80.69 98 LEU A CA 1
ATOM 824 C C . LEU A 1 98 ? 2.250 14.414 -0.395 1.00 80.69 98 LEU A C 1
ATOM 826 O O . LEU A 1 98 ? 2.585 14.367 -1.579 1.00 80.69 98 LEU A O 1
ATOM 830 N N . ILE A 1 99 ? 2.931 13.778 0.563 1.00 78.94 99 ILE A N 1
ATOM 831 C CA . ILE A 1 99 ? 4.223 13.122 0.331 1.00 78.94 99 ILE A CA 1
ATOM 832 C C . ILE A 1 99 ? 4.033 11.750 -0.318 1.00 78.94 99 ILE A C 1
ATOM 834 O O . ILE A 1 99 ? 4.675 11.458 -1.323 1.00 78.94 99 ILE A O 1
ATOM 838 N N . PHE A 1 100 ? 3.164 10.897 0.227 1.00 73.56 100 PHE A N 1
ATOM 839 C CA . PHE A 1 100 ? 3.039 9.517 -0.250 1.00 73.56 100 PHE A CA 1
ATOM 840 C C . PHE A 1 100 ? 1.984 9.335 -1.330 1.00 73.56 100 PHE A C 1
ATOM 842 O O . PHE A 1 100 ? 2.133 8.413 -2.118 1.00 73.56 100 PHE A O 1
ATOM 849 N N . VAL A 1 101 ? 0.950 10.177 -1.406 1.00 80.25 101 VAL A N 1
ATOM 850 C CA . VAL A 1 101 ? -0.029 10.085 -2.500 1.00 80.25 101 VAL A CA 1
ATOM 851 C C . VAL A 1 101 ? 0.351 11.037 -3.626 1.00 80.25 101 VAL A C 1
ATOM 853 O O . VAL A 1 101 ? 0.478 10.590 -4.756 1.00 80.25 101 VAL A O 1
ATOM 856 N N . GLY A 1 102 ? 0.611 12.315 -3.339 1.00 83.25 102 GLY A N 1
ATOM 857 C CA . GLY A 1 102 ? 0.925 13.328 -4.352 1.00 83.25 102 GLY A CA 1
ATOM 858 C C . GLY A 1 102 ? 2.219 13.056 -5.122 1.00 83.25 102 GLY A C 1
ATOM 859 O O . GLY A 1 102 ? 2.187 12.875 -6.341 1.00 83.25 102 GLY A O 1
ATOM 860 N N . ILE A 1 103 ? 3.360 13.000 -4.424 1.00 82.25 103 ILE A N 1
ATOM 861 C CA . ILE A 1 103 ? 4.675 12.805 -5.068 1.00 82.25 103 ILE A CA 1
ATOM 862 C C . ILE A 1 103 ? 4.759 11.425 -5.728 1.00 82.25 103 ILE A C 1
ATOM 864 O O . ILE A 1 103 ? 5.197 11.322 -6.873 1.00 82.25 103 ILE A O 1
ATOM 868 N N . PHE A 1 104 ? 4.306 10.374 -5.036 1.00 82.12 104 PHE A N 1
ATOM 869 C CA . PHE A 1 104 ? 4.306 9.012 -5.578 1.00 82.12 104 PHE A CA 1
ATOM 870 C C . PHE A 1 104 ? 3.444 8.907 -6.837 1.00 82.12 104 PHE A C 1
ATOM 872 O O . PHE A 1 104 ? 3.913 8.384 -7.843 1.00 82.12 104 PHE A O 1
ATOM 879 N N . PHE A 1 105 ? 2.218 9.445 -6.812 1.00 86.25 105 PHE A N 1
ATOM 880 C CA . PHE A 1 105 ? 1.334 9.468 -7.975 1.00 86.25 105 PHE A CA 1
ATOM 881 C C . PHE A 1 105 ? 1.991 10.191 -9.145 1.00 86.25 105 PHE A C 1
ATOM 883 O O . PHE A 1 105 ? 2.081 9.622 -10.229 1.00 86.25 105 PHE A O 1
ATOM 890 N N . TRP A 1 106 ? 2.497 11.408 -8.919 1.00 85.12 106 TRP A N 1
ATOM 891 C CA . TRP A 1 106 ? 3.150 12.199 -9.958 1.00 85.12 106 TRP A CA 1
ATOM 892 C C . TRP A 1 106 ? 4.318 11.446 -10.602 1.00 85.12 106 TRP A C 1
ATOM 894 O O . TRP A 1 106 ? 4.390 11.347 -11.826 1.00 85.12 106 TRP A O 1
ATOM 904 N N . MET A 1 107 ? 5.206 10.864 -9.793 1.00 82.62 107 MET A N 1
ATOM 905 C CA . MET A 1 107 ? 6.345 10.090 -10.295 1.00 82.62 107 MET A CA 1
ATOM 906 C C . MET A 1 107 ? 5.908 8.814 -11.020 1.00 82.62 107 MET A C 1
ATOM 908 O O . MET A 1 107 ? 6.512 8.442 -12.024 1.00 82.62 107 MET A O 1
ATOM 912 N N . ALA A 1 108 ? 4.852 8.157 -10.544 1.00 80.38 108 ALA A N 1
ATOM 913 C CA . ALA A 1 108 ? 4.358 6.918 -11.124 1.00 80.38 108 ALA A CA 1
ATOM 914 C C . ALA A 1 108 ? 3.597 7.110 -12.444 1.00 80.38 108 ALA A C 1
ATOM 916 O O . ALA A 1 108 ? 3.573 6.195 -13.258 1.00 80.38 108 ALA A O 1
ATOM 917 N N . VAL A 1 109 ? 2.968 8.269 -12.674 1.00 83.81 109 VAL A N 1
ATOM 918 C CA . VAL A 1 109 ? 2.331 8.577 -13.970 1.00 83.81 109 VAL A CA 1
ATOM 919 C C . VAL A 1 109 ? 3.293 9.226 -14.961 1.00 83.81 109 VAL A C 1
ATOM 921 O O . VAL A 1 109 ? 3.121 9.061 -16.167 1.00 83.81 109 VAL A O 1
ATOM 924 N N . SER A 1 110 ? 4.302 9.954 -14.471 1.00 83.06 110 SER A N 1
ATOM 925 C CA . SER A 1 110 ? 5.305 10.603 -15.328 1.00 83.06 110 SER A CA 1
ATOM 926 C C . SER A 1 110 ? 6.273 9.594 -15.942 1.00 83.06 110 SER A C 1
ATOM 928 O O . SER A 1 110 ? 6.725 9.773 -17.069 1.00 83.06 110 SER A O 1
ATOM 930 N N . GLU A 1 111 ? 6.567 8.520 -15.212 1.00 82.06 111 GLU A N 1
ATOM 931 C CA . GLU A 1 111 ? 7.522 7.490 -15.601 1.00 82.06 111 GLU A CA 1
ATOM 932 C C . GLU A 1 111 ? 6.831 6.123 -15.584 1.00 82.06 111 GLU A C 1
ATOM 934 O O . GLU A 1 111 ? 6.039 5.827 -14.695 1.00 82.06 111 GLU A O 1
ATOM 939 N N . LYS A 1 112 ? 7.117 5.258 -16.560 1.00 82.00 112 LYS A N 1
ATOM 940 C CA . LYS A 1 112 ? 6.515 3.916 -16.612 1.00 82.00 112 LYS A CA 1
ATOM 941 C C . LYS A 1 112 ? 7.385 2.926 -15.847 1.00 82.00 112 LYS A C 1
ATOM 943 O O . LYS A 1 112 ? 8.352 2.424 -16.398 1.00 82.00 112 LYS A O 1
ATOM 948 N N . TRP A 1 113 ? 7.040 2.627 -14.598 1.00 83.81 113 TRP A N 1
ATOM 949 C CA . TRP A 1 113 ? 7.843 1.755 -13.721 1.00 83.81 113 TRP A CA 1
ATOM 950 C C . TRP A 1 113 ? 7.590 0.261 -13.925 1.00 83.81 113 TRP A C 1
ATOM 952 O O . TRP A 1 113 ? 8.217 -0.564 -13.274 1.00 83.81 113 TRP A O 1
ATOM 962 N N . GLY A 1 114 ? 6.677 -0.113 -14.818 1.00 90.38 114 GLY A N 1
ATOM 963 C CA . GLY A 1 114 ? 6.327 -1.514 -15.019 1.00 90.38 114 GLY A CA 1
ATOM 964 C C . GLY A 1 114 ? 5.502 -2.100 -13.860 1.00 90.38 114 GLY A C 1
ATOM 965 O O . GLY A 1 114 ? 4.989 -1.365 -13.008 1.00 90.38 114 GLY A O 1
ATOM 966 N N . PRO A 1 115 ? 5.365 -3.437 -13.819 1.00 94.62 115 PRO A N 1
ATOM 967 C CA . PRO A 1 115 ? 4.543 -4.146 -12.836 1.00 94.62 115 PRO A CA 1
ATOM 968 C C . PRO A 1 115 ? 4.866 -3.850 -11.362 1.00 94.62 115 PRO A C 1
ATOM 970 O O . PRO A 1 115 ? 3.962 -3.912 -10.527 1.00 94.62 115 PRO A O 1
ATOM 973 N N . VAL A 1 116 ? 6.108 -3.480 -11.016 1.00 94.50 116 VAL A N 1
ATOM 974 C CA . VAL A 1 116 ? 6.523 -3.191 -9.628 1.00 94.50 116 VAL A CA 1
ATOM 975 C C . VAL A 1 116 ? 5.668 -2.103 -8.984 1.00 94.50 116 VAL A C 1
ATOM 977 O O . VAL A 1 116 ? 5.439 -2.145 -7.780 1.00 94.50 116 VAL A O 1
ATOM 980 N N . GLN A 1 117 ? 5.136 -1.163 -9.770 1.00 94.00 117 GLN A N 1
ATOM 981 C CA . GLN A 1 117 ? 4.234 -0.129 -9.272 1.00 94.00 117 GLN A CA 1
ATOM 982 C C . GLN A 1 117 ? 3.011 -0.743 -8.580 1.00 94.00 117 GLN A C 1
ATOM 984 O O . GLN A 1 117 ? 2.630 -0.328 -7.485 1.00 94.00 117 GLN A O 1
ATOM 989 N N . ASN A 1 118 ? 2.427 -1.772 -9.189 1.00 96.44 118 ASN A N 1
ATOM 990 C CA . ASN A 1 118 ? 1.268 -2.464 -8.644 1.00 96.44 118 ASN A CA 1
ATOM 991 C C . ASN A 1 118 ? 1.647 -3.362 -7.461 1.00 96.44 118 ASN A C 1
ATOM 993 O O . ASN A 1 118 ? 0.860 -3.483 -6.525 1.00 96.44 118 ASN A O 1
ATOM 997 N N . VAL A 1 119 ? 2.869 -3.902 -7.437 1.00 97.62 119 VAL A N 1
ATOM 998 C CA . VAL A 1 119 ? 3.410 -4.630 -6.275 1.00 97.62 119 VAL A CA 1
ATOM 999 C C . VAL A 1 119 ? 3.600 -3.702 -5.072 1.00 97.62 119 VAL A C 1
ATOM 1001 O O . VAL A 1 119 ? 3.204 -4.047 -3.959 1.00 97.62 119 VAL A O 1
ATOM 1004 N N . ILE A 1 120 ? 4.126 -2.493 -5.287 1.00 96.56 120 ILE A N 1
ATOM 1005 C CA . ILE A 1 120 ? 4.254 -1.475 -4.237 1.00 96.56 120 ILE A CA 1
ATOM 1006 C C . ILE A 1 120 ? 2.875 -1.137 -3.676 1.00 96.56 120 ILE A C 1
ATOM 1008 O O . ILE A 1 120 ? 2.688 -1.174 -2.461 1.00 96.56 120 ILE A O 1
ATOM 1012 N N . LEU A 1 121 ? 1.895 -0.861 -4.543 1.00 96.12 121 LEU A N 1
ATOM 1013 C CA . LEU A 1 121 ? 0.527 -0.570 -4.112 1.00 96.12 121 LEU A CA 1
ATOM 1014 C C . LEU A 1 121 ? -0.092 -1.746 -3.350 1.00 96.12 121 LEU A C 1
ATOM 1016 O O . LEU A 1 121 ? -0.718 -1.523 -2.318 1.00 96.12 121 LEU A O 1
ATOM 1020 N N . PHE A 1 122 ? 0.135 -2.990 -3.778 1.00 98.19 122 PHE A N 1
ATOM 1021 C CA . PHE A 1 122 ? -0.358 -4.178 -3.080 1.00 98.19 122 PHE A CA 1
ATOM 1022 C C . PHE A 1 122 ? 0.108 -4.238 -1.619 1.00 98.19 122 PHE A C 1
ATOM 1024 O O . PHE A 1 122 ? -0.706 -4.486 -0.729 1.00 98.19 122 PHE A O 1
ATOM 1031 N N . PHE A 1 123 ? 1.395 -3.993 -1.353 1.00 98.06 123 PHE A N 1
ATOM 1032 C CA . PHE A 1 123 ? 1.938 -4.037 0.009 1.00 98.06 123 PHE A CA 1
ATOM 1033 C C . PHE A 1 123 ? 1.696 -2.750 0.804 1.00 98.06 123 PHE A C 1
ATOM 1035 O O . PHE A 1 123 ? 1.548 -2.811 2.024 1.00 98.06 123 PHE A O 1
ATOM 1042 N N . MET A 1 124 ? 1.643 -1.591 0.142 1.00 94.69 124 MET A N 1
ATOM 1043 C CA . MET A 1 124 ? 1.480 -0.295 0.804 1.00 94.69 124 MET A CA 1
ATOM 1044 C C . MET A 1 124 ? 0.032 -0.032 1.214 1.00 94.69 124 MET A C 1
ATOM 1046 O O . MET A 1 124 ? -0.222 0.336 2.360 1.00 94.69 124 MET A O 1
ATOM 1050 N N . SER A 1 125 ? -0.903 -0.212 0.282 1.00 93.44 125 SER A N 1
ATOM 1051 C CA . SER A 1 125 ? -2.319 0.125 0.449 1.00 93.44 125 SER A CA 1
ATOM 1052 C C . SER A 1 125 ? -3.256 -1.038 0.137 1.00 93.44 125 SER A C 1
ATOM 1054 O O . SER A 1 125 ? -4.389 -1.007 0.577 1.00 93.44 125 SER A O 1
ATOM 1056 N N . GLY A 1 126 ? -2.810 -2.090 -0.550 1.00 97.19 126 GLY A N 1
ATOM 1057 C CA . GLY A 1 126 ? -3.624 -3.253 -0.895 1.00 97.19 126 GLY A CA 1
ATOM 1058 C C . GLY A 1 126 ? -3.905 -4.174 0.292 1.00 97.19 126 GLY A C 1
ATOM 1059 O O . GLY A 1 126 ? -4.742 -3.882 1.138 1.00 97.19 126 GLY A O 1
ATOM 1060 N N . LEU A 1 127 ? -3.250 -5.333 0.352 1.00 97.94 127 LEU A N 1
ATOM 1061 C CA . LEU A 1 127 ? -3.645 -6.410 1.265 1.00 97.94 127 LEU A CA 1
ATOM 1062 C C . LEU A 1 127 ? -3.510 -6.027 2.753 1.00 97.94 127 LEU A C 1
ATOM 1064 O O . LEU A 1 127 ? -4.500 -6.165 3.475 1.00 97.94 127 LEU A O 1
ATOM 1068 N N . PRO A 1 128 ? -2.358 -5.512 3.235 1.00 97.44 128 PRO A N 1
ATOM 1069 C CA . PRO A 1 128 ? -2.217 -5.155 4.647 1.00 97.44 128 PRO A CA 1
ATOM 1070 C C . PRO A 1 128 ? -3.181 -4.036 5.045 1.00 97.44 128 PRO A C 1
ATOM 1072 O O . PRO A 1 128 ? -3.851 -4.130 6.069 1.00 97.44 128 PRO A O 1
ATOM 1075 N N . GLY A 1 129 ? -3.296 -3.009 4.197 1.00 95.56 129 GLY A N 1
ATOM 1076 C CA . GLY A 1 129 ? -4.217 -1.899 4.420 1.00 95.56 129 GLY A CA 1
ATOM 1077 C C . GLY A 1 129 ? -5.675 -2.351 4.410 1.00 95.56 129 GLY A C 1
ATOM 1078 O O . GLY A 1 129 ? -6.461 -1.912 5.238 1.00 95.56 129 GLY A O 1
ATOM 1079 N N . GLY A 1 130 ? -6.072 -3.233 3.495 1.00 96.69 130 GLY A N 1
ATOM 1080 C CA . GLY A 1 130 ? -7.446 -3.724 3.401 1.00 96.69 130 GLY A CA 1
ATOM 1081 C C . GLY A 1 130 ? -7.892 -4.424 4.677 1.00 96.69 130 GLY A C 1
ATOM 1082 O O . GLY A 1 130 ? -8.967 -4.124 5.188 1.00 96.69 130 GLY A O 1
ATOM 1083 N N . ILE A 1 131 ? -7.041 -5.292 5.228 1.00 98.19 131 ILE A N 1
ATOM 1084 C CA . ILE A 1 131 ? -7.328 -5.977 6.492 1.00 98.19 131 ILE A CA 1
ATOM 1085 C C . ILE A 1 131 ? -7.412 -4.964 7.641 1.00 98.19 131 ILE A C 1
ATOM 1087 O O . ILE A 1 131 ? -8.377 -4.993 8.398 1.00 98.19 131 ILE A O 1
ATOM 1091 N N . ASP A 1 132 ? -6.449 -4.046 7.743 1.00 97.19 132 ASP A N 1
ATOM 1092 C CA . ASP A 1 132 ? -6.423 -3.025 8.797 1.00 97.19 132 ASP A CA 1
ATOM 1093 C C . ASP A 1 132 ? -7.683 -2.144 8.786 1.00 97.19 132 ASP A C 1
ATOM 1095 O O . ASP A 1 132 ? -8.368 -1.997 9.795 1.00 97.19 132 ASP A O 1
ATOM 1099 N N . TYR A 1 133 ? -8.073 -1.637 7.615 1.00 96.44 133 TYR A N 1
ATOM 1100 C CA . TYR A 1 133 ? -9.258 -0.792 7.477 1.00 96.44 133 TYR A CA 1
ATOM 1101 C C . TYR A 1 133 ? -10.575 -1.539 7.729 1.00 96.44 133 TYR A C 1
ATOM 1103 O O . TYR A 1 133 ? -11.506 -0.946 8.279 1.00 96.44 133 TYR A O 1
ATOM 1111 N N . VAL A 1 134 ? -10.663 -2.838 7.412 1.00 97.50 134 VAL A N 1
ATOM 1112 C CA . VAL A 1 134 ? -11.803 -3.666 7.845 1.00 97.50 134 VAL A CA 1
ATOM 1113 C C . VAL A 1 134 ? -11.860 -3.729 9.369 1.00 97.50 134 VAL A C 1
ATOM 1115 O O . VAL A 1 134 ? -12.918 -3.491 9.945 1.00 97.50 134 VAL A O 1
ATOM 1118 N N . LEU A 1 135 ? -10.739 -3.997 10.041 1.00 97.31 135 LEU A N 1
ATOM 1119 C CA . LEU A 1 135 ? -10.698 -4.067 11.504 1.00 97.31 135 LEU A CA 1
ATOM 1120 C C . LEU A 1 135 ? -11.044 -2.720 12.143 1.00 97.31 135 LEU A C 1
ATOM 1122 O O . LEU A 1 135 ? -11.842 -2.676 13.075 1.00 97.31 135 LEU A O 1
ATOM 1126 N N . LEU A 1 136 ? -10.529 -1.614 11.609 1.00 95.31 136 LEU A N 1
ATOM 1127 C CA . LEU A 1 136 ? -10.878 -0.269 12.064 1.00 95.31 136 LEU A CA 1
ATOM 1128 C C . LEU A 1 136 ? -12.377 0.020 11.902 1.00 95.31 136 LEU A C 1
ATOM 1130 O O . LEU A 1 136 ? -12.985 0.601 12.804 1.00 95.31 136 LEU A O 1
ATOM 1134 N N . ALA A 1 137 ? -12.996 -0.412 10.798 1.00 94.56 137 ALA A N 1
ATOM 1135 C CA . ALA A 1 137 ? -14.443 -0.315 10.625 1.00 94.56 137 ALA A CA 1
ATOM 1136 C C . ALA A 1 137 ? -15.190 -1.139 11.688 1.00 94.56 137 ALA A C 1
ATOM 1138 O O . ALA A 1 137 ? -16.098 -0.612 12.328 1.00 94.56 137 ALA A O 1
ATOM 1139 N N . LEU A 1 138 ? -14.772 -2.384 11.943 1.00 94.56 138 LEU A N 1
ATOM 1140 C CA . LEU A 1 138 ? -15.365 -3.247 12.974 1.00 94.56 138 LEU A CA 1
ATOM 1141 C C . LEU A 1 138 ? -15.221 -2.659 14.385 1.00 94.56 138 LEU A C 1
ATOM 1143 O O . LEU A 1 138 ? -16.167 -2.730 15.165 1.00 94.56 138 LEU A O 1
ATOM 1147 N N . VAL A 1 139 ? -14.087 -2.024 14.708 1.00 94.69 139 VAL A N 1
ATOM 1148 C CA . VAL A 1 139 ? -13.905 -1.294 15.976 1.00 94.69 139 VAL A CA 1
ATOM 1149 C C . VAL A 1 139 ? -14.913 -0.152 16.084 1.00 94.69 139 VAL A C 1
ATOM 1151 O O . VAL A 1 139 ? -15.529 0.030 17.130 1.00 94.69 139 VAL A O 1
ATOM 1154 N N . LYS A 1 140 ? -15.099 0.636 15.016 1.00 92.06 140 LYS A N 1
ATOM 1155 C CA . LYS A 1 140 ? -16.053 1.759 15.019 1.00 92.06 140 LYS A CA 1
ATOM 1156 C C . LYS A 1 140 ? -17.513 1.316 15.069 1.00 92.06 140 LYS A C 1
ATOM 1158 O O . LYS A 1 140 ? -18.351 2.103 15.491 1.00 92.06 140 LYS A O 1
ATOM 1163 N N . LEU A 1 141 ? -17.794 0.087 14.652 1.00 90.75 141 LEU A N 1
ATOM 1164 C CA . LEU A 1 141 ? -19.094 -0.565 14.788 1.00 90.75 141 LEU A CA 1
ATOM 1165 C C . LEU A 1 141 ? -19.231 -1.346 16.106 1.00 90.75 141 LEU A C 1
ATOM 1167 O O . LEU A 1 141 ? -20.206 -2.072 16.268 1.00 90.75 141 LEU A O 1
ATOM 1171 N N . GLU A 1 142 ? -18.261 -1.222 17.021 1.00 92.06 142 GLU A N 1
ATOM 1172 C CA . GLU A 1 142 ? -18.242 -1.887 18.332 1.00 92.06 142 GLU A CA 1
ATOM 1173 C C . GLU A 1 142 ? -18.301 -3.426 18.245 1.00 92.06 142 GLU A C 1
ATOM 1175 O O . GLU A 1 142 ? -18.727 -4.105 19.175 1.00 92.06 142 GLU A O 1
ATOM 1180 N N . GLN A 1 143 ? -17.855 -4.000 17.121 1.00 94.31 143 GLN A N 1
ATOM 1181 C CA . GLN A 1 143 ? -17.874 -5.449 16.882 1.00 94.31 143 GLN A CA 1
ATOM 1182 C C . GLN A 1 143 ? -16.597 -6.150 17.351 1.00 94.31 143 GLN A C 1
ATOM 1184 O O . GLN A 1 143 ? -16.614 -7.357 17.588 1.00 94.31 143 GLN A O 1
ATOM 1189 N N . ILE A 1 144 ? -15.491 -5.412 17.473 1.00 96.19 144 ILE A N 1
ATOM 1190 C CA . ILE A 1 144 ? -14.227 -5.903 18.028 1.00 96.19 144 ILE A CA 1
ATOM 1191 C C . ILE A 1 144 ? -13.586 -4.839 18.918 1.00 96.19 144 ILE A C 1
ATOM 1193 O O . ILE A 1 144 ? -13.816 -3.639 18.756 1.00 96.19 144 ILE A O 1
ATOM 1197 N N . GLU A 1 145 ? -12.723 -5.275 19.829 1.00 94.25 145 GLU A N 1
ATOM 1198 C CA . GLU A 1 145 ? -11.947 -4.370 20.669 1.00 94.25 145 GLU A CA 1
ATOM 1199 C C . GLU A 1 145 ? -10.815 -3.693 19.888 1.00 94.25 145 GLU A C 1
ATOM 1201 O O . GLU A 1 145 ? -10.136 -4.303 19.060 1.00 94.25 145 GLU A O 1
ATOM 1206 N N . TYR A 1 146 ? -10.530 -2.437 20.233 1.00 92.38 146 TYR A N 1
ATOM 1207 C CA . TYR A 1 146 ? -9.426 -1.674 19.643 1.00 92.38 146 TYR A CA 1
ATOM 1208 C C . TYR A 1 146 ? -8.052 -2.345 19.828 1.00 92.38 146 TYR A C 1
ATOM 1210 O O . TYR A 1 146 ? -7.186 -2.246 18.962 1.00 92.38 146 TYR A O 1
ATOM 1218 N N . GLY A 1 147 ? -7.845 -3.060 20.940 1.00 93.81 147 GLY A N 1
ATOM 1219 C CA . GLY A 1 147 ? -6.605 -3.801 21.185 1.00 93.81 147 GLY A CA 1
ATOM 1220 C C . GLY A 1 147 ? -6.360 -4.907 20.154 1.00 93.81 147 GLY A C 1
ATOM 1221 O O . GLY A 1 147 ? -5.227 -5.086 19.713 1.00 93.81 147 GLY A O 1
ATOM 1222 N N . VAL A 1 148 ? -7.420 -5.594 19.713 1.00 93.94 148 VAL A N 1
ATOM 1223 C CA . VAL A 1 148 ? -7.334 -6.648 18.690 1.00 93.94 148 VAL A CA 1
ATOM 1224 C C . VAL A 1 148 ? -6.875 -6.061 17.357 1.00 93.94 148 VAL A C 1
ATOM 1226 O O . VAL A 1 148 ? -5.952 -6.599 16.746 1.00 93.94 148 VAL A O 1
ATOM 1229 N N . GLU A 1 149 ? -7.453 -4.931 16.933 1.00 95.62 149 GLU A N 1
ATOM 1230 C CA . GLU A 1 149 ? -7.015 -4.228 15.718 1.00 95.62 149 GLU A CA 1
ATOM 1231 C C . GLU A 1 149 ? -5.530 -3.872 15.793 1.00 95.62 149 GLU A C 1
ATOM 1233 O O . GLU A 1 149 ? -4.780 -4.222 14.885 1.00 95.62 149 GLU A O 1
ATOM 1238 N N . LYS A 1 150 ? -5.074 -3.277 16.901 1.00 95.06 150 LYS A N 1
ATOM 1239 C CA . LYS A 1 150 ? -3.665 -2.894 17.074 1.00 95.06 150 LYS A CA 1
ATOM 1240 C C . LYS A 1 150 ? -2.716 -4.085 16.965 1.00 95.06 150 LYS A C 1
ATOM 1242 O O . LYS A 1 150 ? -1.704 -3.992 16.269 1.00 95.06 150 LYS A O 1
ATOM 1247 N N . ILE A 1 151 ? -3.067 -5.219 17.577 1.00 94.81 151 ILE A N 1
ATOM 1248 C CA . ILE A 1 151 ? -2.256 -6.442 17.496 1.00 94.81 151 ILE A CA 1
ATOM 1249 C C . ILE A 1 151 ? -2.105 -6.903 16.050 1.00 94.81 151 ILE A C 1
ATOM 1251 O O . ILE A 1 151 ? -0.995 -7.214 15.603 1.00 94.81 151 ILE A O 1
ATOM 1255 N N . VAL A 1 152 ? -3.222 -6.970 15.325 1.00 96.19 152 VAL A N 1
ATOM 1256 C CA . VAL A 1 152 ? -3.226 -7.433 13.939 1.00 96.19 152 VAL A CA 1
ATOM 1257 C C . VAL A 1 152 ? -2.488 -6.438 13.046 1.00 96.19 152 VAL A C 1
ATOM 1259 O O . VAL A 1 152 ? -1.641 -6.860 12.266 1.00 96.19 152 VAL A O 1
ATOM 1262 N N . ASN A 1 153 ? -2.705 -5.134 13.215 1.00 96.62 153 ASN A N 1
ATOM 1263 C CA . ASN A 1 153 ? -2.014 -4.073 12.484 1.00 96.62 153 ASN A CA 1
ATOM 1264 C C . ASN A 1 153 ? -0.485 -4.162 12.648 1.00 96.62 153 ASN A C 1
ATOM 1266 O O . ASN A 1 153 ? 0.252 -4.165 11.656 1.00 96.62 153 ASN A O 1
ATOM 1270 N N . ALA A 1 154 ? 0.009 -4.335 13.879 1.00 96.06 154 ALA A N 1
ATOM 1271 C CA . ALA A 1 154 ? 1.435 -4.539 14.130 1.00 96.06 154 ALA A CA 1
ATOM 1272 C C . ALA A 1 154 ? 1.974 -5.787 13.416 1.00 96.06 154 ALA A C 1
ATOM 1274 O O . ALA A 1 154 ? 3.020 -5.721 12.768 1.00 96.06 154 ALA A O 1
ATOM 1275 N N . ARG A 1 155 ? 1.247 -6.911 13.466 1.00 96.12 155 ARG A N 1
ATOM 1276 C CA . ARG A 1 155 ? 1.636 -8.155 12.779 1.00 96.12 155 ARG A CA 1
ATOM 1277 C C . ARG A 1 155 ? 1.641 -7.989 11.256 1.00 96.12 155 ARG A C 1
ATOM 1279 O O . ARG A 1 155 ? 2.600 -8.406 10.614 1.00 96.12 155 ARG A O 1
ATOM 1286 N N . LEU A 1 156 ? 0.626 -7.345 10.682 1.00 97.62 156 LEU A N 1
ATOM 1287 C CA . LEU A 1 156 ? 0.551 -7.050 9.248 1.00 97.62 156 LEU A CA 1
ATOM 1288 C C . LEU A 1 156 ? 1.731 -6.190 8.790 1.00 97.62 156 LEU A C 1
ATOM 1290 O O . LEU A 1 156 ? 2.303 -6.444 7.729 1.00 97.62 156 LEU A O 1
ATOM 1294 N N . ASN A 1 157 ? 2.124 -5.198 9.591 1.00 97.75 157 ASN A N 1
ATOM 1295 C CA . ASN A 1 157 ? 3.266 -4.356 9.264 1.00 97.75 157 ASN A CA 1
ATOM 1296 C C . ASN A 1 157 ? 4.599 -5.103 9.368 1.00 97.75 157 ASN A C 1
ATOM 1298 O O . ASN A 1 157 ? 5.390 -5.038 8.431 1.00 97.75 157 ASN A O 1
ATOM 1302 N N . ILE A 1 158 ? 4.826 -5.856 10.449 1.00 97.69 158 ILE A N 1
ATOM 1303 C CA . ILE A 1 158 ? 6.069 -6.617 10.651 1.00 97.69 158 ILE A CA 1
ATOM 1304 C C . ILE A 1 158 ? 6.250 -7.696 9.581 1.00 97.69 158 ILE A C 1
ATOM 1306 O O . ILE A 1 158 ? 7.353 -7.865 9.072 1.00 97.69 158 ILE A O 1
ATOM 1310 N N . TRP A 1 159 ? 5.189 -8.438 9.252 1.00 97.56 159 TRP A N 1
ATOM 1311 C CA . TRP A 1 159 ? 5.314 -9.664 8.461 1.00 97.56 159 TRP A CA 1
ATOM 1312 C C . TRP A 1 159 ? 4.959 -9.505 6.987 1.00 97.56 159 TRP A C 1
ATOM 1314 O O . TRP A 1 159 ? 5.415 -10.306 6.177 1.00 97.56 159 TRP A O 1
ATOM 1324 N N . ILE A 1 160 ? 4.161 -8.497 6.621 1.00 97.88 160 ILE A N 1
ATOM 1325 C CA . ILE A 1 160 ? 3.659 -8.353 5.247 1.00 97.88 160 ILE A CA 1
ATOM 1326 C C . ILE A 1 160 ? 4.085 -7.016 4.640 1.00 97.88 160 ILE A C 1
ATOM 1328 O O . ILE A 1 160 ? 4.862 -7.003 3.687 1.00 97.88 160 ILE A O 1
ATOM 1332 N N . ARG A 1 161 ? 3.611 -5.883 5.175 1.00 98.06 161 ARG A N 1
AT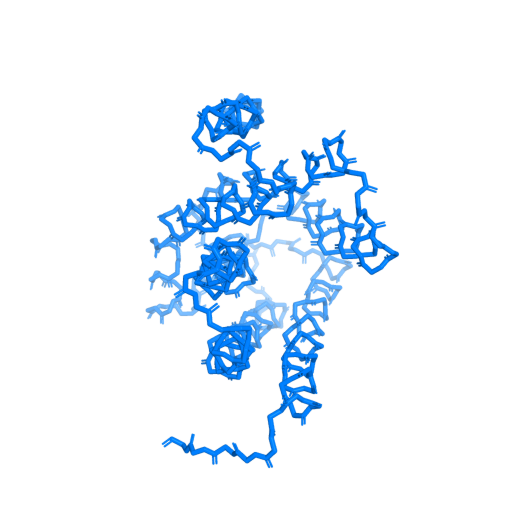OM 1333 C CA . ARG A 1 161 ? 3.864 -4.560 4.572 1.00 98.06 161 ARG A CA 1
ATOM 1334 C C . ARG A 1 161 ? 5.340 -4.179 4.610 1.00 98.06 161 ARG A C 1
ATOM 1336 O O . ARG A 1 161 ? 5.887 -3.817 3.574 1.00 98.06 161 ARG A O 1
ATOM 1343 N N . GLY A 1 162 ? 5.979 -4.255 5.775 1.00 97.81 162 GLY A N 1
ATOM 1344 C CA . GLY A 1 162 ? 7.385 -3.895 5.954 1.00 97.81 162 GLY A CA 1
ATOM 1345 C C . GLY A 1 162 ? 8.301 -4.694 5.021 1.00 97.81 162 GLY A C 1
ATOM 1346 O O . GLY A 1 162 ? 8.937 -4.091 4.153 1.00 97.81 162 GLY A O 1
ATOM 1347 N N . PRO A 1 163 ? 8.326 -6.037 5.119 1.00 98.44 163 PRO A N 1
ATOM 1348 C CA . PRO A 1 163 ? 9.134 -6.882 4.242 1.00 98.44 163 PRO A CA 1
ATOM 1349 C C . PRO A 1 163 ? 8.795 -6.712 2.757 1.00 98.44 163 PRO A C 1
ATOM 1351 O O . PRO A 1 163 ? 9.703 -6.596 1.936 1.00 98.44 163 PRO A O 1
ATOM 1354 N N . GLY A 1 164 ? 7.506 -6.630 2.405 1.00 98.25 164 GLY A N 1
ATOM 1355 C CA . GLY A 1 164 ? 7.063 -6.467 1.020 1.00 98.25 164 GLY A CA 1
ATOM 1356 C C . GLY A 1 164 ? 7.523 -5.152 0.386 1.00 98.25 164 GLY A C 1
ATOM 1357 O O . GLY A 1 164 ? 7.984 -5.138 -0.755 1.00 98.25 164 GLY A O 1
ATOM 1358 N N . LEU A 1 165 ? 7.477 -4.043 1.129 1.00 98.06 165 LEU A N 1
ATOM 1359 C CA . LEU A 1 165 ? 7.960 -2.750 0.639 1.00 98.06 165 LEU A CA 1
ATOM 1360 C C . LEU A 1 165 ? 9.490 -2.667 0.602 1.00 98.06 165 LEU A C 1
ATOM 1362 O O . LEU A 1 165 ? 10.034 -2.095 -0.340 1.00 98.06 165 LEU A O 1
ATOM 1366 N N . VAL A 1 166 ? 10.202 -3.283 1.551 1.00 98.44 166 VAL A N 1
ATOM 1367 C CA . VAL A 1 166 ? 11.670 -3.408 1.464 1.00 98.44 166 VAL A CA 1
ATOM 1368 C C . VAL A 1 166 ? 12.068 -4.215 0.227 1.00 98.44 166 VAL A C 1
ATOM 1370 O O . VAL A 1 166 ? 12.962 -3.799 -0.507 1.00 98.44 166 VAL A O 1
ATOM 1373 N N . TYR A 1 167 ? 11.370 -5.315 -0.061 1.00 97.75 167 TYR A N 1
ATOM 1374 C CA . TYR A 1 167 ? 11.571 -6.087 -1.285 1.00 97.75 167 TYR A CA 1
ATOM 1375 C C . TYR A 1 167 ? 11.348 -5.236 -2.546 1.00 97.75 167 TYR A C 1
ATOM 1377 O O . TYR A 1 167 ? 12.194 -5.231 -3.438 1.00 97.75 167 TYR A O 1
ATOM 1385 N N . CYS A 1 168 ? 10.279 -4.435 -2.595 1.00 96.62 168 CYS A N 1
ATOM 1386 C CA . CYS A 1 168 ? 10.049 -3.511 -3.711 1.00 96.62 168 CYS A CA 1
ATOM 1387 C C . CYS A 1 168 ? 11.178 -2.477 -3.865 1.00 96.62 168 CYS A C 1
ATOM 1389 O O . CYS A 1 168 ? 11.599 -2.191 -4.984 1.00 96.62 168 CYS A O 1
ATOM 1391 N N . ALA A 1 169 ? 11.702 -1.936 -2.761 1.00 95.81 169 ALA A N 1
ATOM 1392 C CA . ALA A 1 169 ? 12.837 -1.015 -2.799 1.00 95.81 169 ALA A CA 1
ATOM 1393 C C . ALA A 1 169 ? 14.104 -1.685 -3.366 1.00 95.81 169 ALA A C 1
ATOM 1395 O O . ALA A 1 169 ? 14.827 -1.065 -4.145 1.00 95.81 169 ALA A O 1
ATOM 1396 N N . ILE A 1 170 ? 14.342 -2.961 -3.039 1.00 95.44 170 ILE A N 1
ATOM 1397 C CA . ILE A 1 170 ? 15.449 -3.755 -3.596 1.00 95.44 170 ILE A CA 1
ATOM 1398 C C . ILE A 1 170 ? 15.270 -3.967 -5.102 1.00 95.44 170 ILE A C 1
ATOM 1400 O O . ILE A 1 170 ? 16.225 -3.771 -5.848 1.00 95.44 170 ILE A O 1
ATOM 1404 N N . LEU A 1 171 ? 14.064 -4.311 -5.567 1.00 93.44 171 LEU A N 1
ATOM 1405 C CA . LEU A 1 171 ? 13.771 -4.469 -6.999 1.00 93.44 171 LEU A CA 1
ATOM 1406 C C . LEU A 1 171 ? 14.053 -3.186 -7.788 1.00 93.44 171 LEU A C 1
ATOM 1408 O O . LEU A 1 171 ? 14.705 -3.217 -8.832 1.00 93.44 171 LEU A O 1
ATOM 1412 N N . LEU A 1 172 ? 13.592 -2.050 -7.264 1.00 91.44 172 LEU A N 1
ATOM 1413 C CA . LEU A 1 172 ? 13.833 -0.736 -7.853 1.00 91.44 172 LEU A CA 1
ATOM 1414 C C . LEU A 1 172 ? 15.330 -0.386 -7.868 1.00 91.44 172 LEU A C 1
ATOM 1416 O O . LEU A 1 172 ? 15.838 0.126 -8.865 1.00 91.44 172 LEU A O 1
ATOM 1420 N N . PHE A 1 173 ? 16.059 -0.698 -6.793 1.00 91.75 173 PHE A N 1
ATOM 1421 C CA . PHE A 1 173 ? 17.508 -0.505 -6.733 1.00 91.75 173 PHE A CA 1
ATOM 1422 C C . PHE A 1 173 ? 18.252 -1.401 -7.730 1.00 91.75 173 PHE A C 1
ATOM 1424 O O . PHE A 1 173 ? 19.130 -0.924 -8.446 1.00 91.75 173 PHE A O 1
ATOM 1431 N N . GLN A 1 174 ? 17.869 -2.676 -7.837 1.00 88.94 174 GLN A N 1
ATOM 1432 C CA . GLN A 1 174 ? 18.429 -3.608 -8.813 1.00 88.94 174 GLN A CA 1
ATOM 1433 C C . GLN A 1 174 ? 18.209 -3.105 -10.243 1.00 88.94 174 GLN A C 1
ATOM 1435 O O . GLN A 1 174 ? 19.126 -3.153 -11.063 1.00 88.94 174 GLN A O 1
ATOM 1440 N N . ALA A 1 175 ? 17.019 -2.589 -10.546 1.00 84.81 175 ALA A N 1
ATOM 1441 C CA . ALA A 1 175 ? 16.725 -1.992 -11.842 1.00 84.81 175 ALA A CA 1
ATOM 1442 C C . ALA A 1 175 ? 17.618 -0.780 -12.145 1.00 84.81 175 ALA A C 1
ATOM 1444 O O . ALA A 1 175 ? 18.107 -0.649 -13.265 1.00 84.81 175 ALA A O 1
ATOM 1445 N N . LEU A 1 176 ? 17.885 0.056 -11.138 1.00 85.56 176 LEU A N 1
ATOM 1446 C CA . LEU A 1 176 ? 18.760 1.219 -11.267 1.00 85.56 176 LEU A CA 1
ATOM 1447 C C . LEU A 1 176 ? 20.210 0.825 -11.598 1.00 85.56 176 LEU A C 1
ATOM 1449 O O . LEU A 1 176 ? 20.817 1.425 -12.481 1.00 85.56 176 LEU A O 1
ATOM 1453 N N . ILE A 1 177 ? 20.764 -0.183 -10.913 1.00 86.19 177 ILE A N 1
ATOM 1454 C CA . ILE A 1 177 ? 22.178 -0.581 -11.069 1.00 86.19 177 ILE A CA 1
ATOM 1455 C C . ILE A 1 177 ? 22.431 -1.534 -12.237 1.00 86.19 177 ILE A C 1
ATOM 1457 O O . ILE A 1 177 ? 23.518 -1.525 -12.805 1.00 86.19 177 ILE A O 1
ATOM 1461 N N . SER A 1 178 ? 21.451 -2.366 -12.601 1.00 78.31 178 SER A N 1
ATOM 1462 C CA . SER A 1 178 ? 21.601 -3.342 -13.690 1.00 78.31 178 SER A CA 1
ATOM 1463 C C . SER A 1 178 ? 21.665 -2.679 -15.063 1.00 78.31 178 SER A C 1
ATOM 1465 O O . SER A 1 178 ? 21.947 -3.351 -16.052 1.00 78.31 178 SER A O 1
ATOM 1467 N N . GLY A 1 179 ? 21.399 -1.368 -15.135 1.00 62.78 179 GLY A N 1
ATOM 1468 C CA . GLY A 1 179 ? 21.436 -0.605 -16.374 1.00 62.78 179 GLY A CA 1
ATOM 1469 C C . GLY A 1 179 ? 20.473 -1.153 -17.420 1.00 62.78 179 GLY A C 1
ATOM 1470 O O . GLY A 1 179 ? 20.681 -0.895 -18.600 1.00 62.78 179 GLY A O 1
ATOM 1471 N N . ASN A 1 180 ? 19.463 -1.933 -17.009 1.00 55.00 180 ASN A N 1
ATOM 1472 C CA . ASN A 1 180 ? 18.579 -2.655 -17.910 1.00 55.00 180 ASN A CA 1
ATOM 1473 C C . ASN A 1 180 ? 17.845 -1.629 -18.792 1.00 55.00 180 ASN A C 1
ATOM 1475 O O . ASN A 1 180 ? 16.877 -0.993 -18.378 1.00 55.00 180 ASN A O 1
ATOM 1479 N N . HIS A 1 181 ? 18.373 -1.418 -20.002 1.00 47.03 181 HIS A N 1
ATOM 1480 C CA . HIS A 1 181 ? 18.131 -0.262 -20.875 1.00 47.03 181 HIS A CA 1
ATOM 1481 C C . HIS A 1 181 ? 16.683 -0.127 -21.383 1.00 47.03 181 HIS A C 1
ATOM 1483 O O . HIS A 1 181 ? 16.379 0.780 -22.160 1.00 47.03 181 HIS A O 1
ATOM 1489 N N . MET A 1 182 ? 15.788 -1.027 -20.971 1.00 49.09 182 MET A N 1
ATOM 1490 C CA . MET A 1 182 ? 14.387 -1.060 -21.383 1.00 49.09 182 MET A CA 1
ATOM 1491 C C . MET A 1 182 ? 13.526 0.008 -20.705 1.00 49.09 182 MET A C 1
ATOM 1493 O O . MET A 1 182 ? 12.501 0.394 -21.263 1.00 49.09 182 MET A O 1
ATOM 1497 N N . LEU A 1 183 ? 13.957 0.541 -19.560 1.00 55.41 183 LEU A N 1
ATOM 1498 C CA . LEU A 1 183 ? 13.344 1.713 -18.948 1.00 55.41 183 LEU A CA 1
ATOM 1499 C C . LEU A 1 183 ? 14.416 2.743 -18.629 1.00 55.41 183 LEU A C 1
ATOM 1501 O O . LEU A 1 183 ? 15.255 2.560 -17.754 1.00 55.41 183 LEU A O 1
ATOM 1505 N N . LYS A 1 184 ? 14.375 3.855 -19.364 1.00 62.28 184 LYS A N 1
ATOM 1506 C CA . LYS A 1 184 ? 15.213 5.037 -19.136 1.00 62.28 184 LYS A CA 1
ATOM 1507 C C . LYS A 1 184 ? 14.735 5.813 -17.906 1.00 62.28 184 LYS A C 1
ATOM 1509 O O . LYS A 1 184 ? 14.581 7.025 -17.989 1.00 62.28 184 LYS A O 1
ATOM 1514 N N . THR A 1 185 ? 14.451 5.135 -16.798 1.00 67.00 185 THR A N 1
ATOM 1515 C CA . THR A 1 185 ? 13.957 5.795 -15.595 1.00 67.00 185 THR A CA 1
ATOM 1516 C C . THR A 1 185 ? 15.068 6.682 -15.036 1.00 67.00 185 THR A C 1
ATOM 1518 O O . THR A 1 185 ? 16.121 6.171 -14.643 1.00 67.00 185 THR A O 1
ATOM 1521 N N . PRO A 1 186 ? 14.899 8.011 -15.022 1.00 77.38 186 PRO A N 1
ATOM 1522 C CA . PRO A 1 186 ? 15.986 8.899 -14.647 1.00 77.38 186 PRO A CA 1
ATOM 1523 C C . PRO A 1 186 ? 16.342 8.758 -13.165 1.00 77.38 186 PRO A C 1
ATOM 1525 O O . PRO A 1 186 ? 15.451 8.620 -12.324 1.00 77.38 186 PRO A O 1
ATOM 1528 N N . TYR A 1 187 ? 17.626 8.889 -12.818 1.00 82.69 187 TYR A N 1
ATOM 1529 C CA . TYR A 1 187 ? 18.104 8.831 -11.425 1.00 82.69 187 TYR A CA 1
ATOM 1530 C C . TYR A 1 187 ? 17.340 9.770 -10.481 1.00 82.69 187 TYR A C 1
ATOM 1532 O O . TYR A 1 187 ? 17.066 9.404 -9.338 1.00 82.69 187 TYR A O 1
ATOM 1540 N N . TYR A 1 188 ? 16.948 10.952 -10.972 1.00 82.81 188 TYR A N 1
ATOM 1541 C CA . TYR A 1 188 ? 16.189 11.939 -10.200 1.00 82.81 188 TYR A CA 1
ATOM 1542 C C . TYR A 1 188 ? 14.787 11.458 -9.797 1.00 82.81 188 TYR A C 1
ATOM 1544 O O . TYR A 1 188 ? 14.193 12.035 -8.895 1.00 82.81 188 TYR A O 1
ATOM 1552 N N . SER A 1 189 ? 14.254 10.424 -10.451 1.00 82.50 189 SER A N 1
ATOM 1553 C CA . SER A 1 189 ? 12.975 9.794 -10.109 1.00 82.50 189 SER A CA 1
ATOM 1554 C C . SER A 1 189 ? 13.184 8.487 -9.331 1.00 82.50 189 SER A C 1
ATOM 1556 O O . SER A 1 189 ? 12.494 8.236 -8.345 1.00 82.50 189 SER A O 1
ATOM 1558 N N . ALA A 1 190 ? 14.193 7.689 -9.709 1.00 84.75 190 ALA A N 1
ATOM 1559 C CA . ALA A 1 190 ? 14.478 6.373 -9.124 1.00 84.75 190 ALA A CA 1
ATOM 1560 C C . ALA A 1 190 ? 14.965 6.451 -7.684 1.00 84.75 190 ALA A C 1
ATOM 1562 O O . ALA A 1 190 ? 14.481 5.721 -6.821 1.00 84.75 190 ALA A O 1
ATOM 1563 N N . VAL A 1 191 ? 15.896 7.355 -7.394 1.00 89.38 191 VAL A N 1
ATOM 1564 C CA . VAL A 1 191 ? 16.451 7.457 -6.043 1.00 89.38 191 VAL A CA 1
ATOM 1565 C C . VAL A 1 191 ? 15.384 7.910 -5.037 1.00 89.38 191 VAL A C 1
ATOM 1567 O O . VAL A 1 191 ? 15.221 7.225 -4.024 1.00 89.38 191 VAL A O 1
ATOM 1570 N N . PRO A 1 192 ? 14.595 8.975 -5.294 1.00 89.31 192 PRO A N 1
ATOM 1571 C CA . PRO A 1 192 ? 13.541 9.371 -4.366 1.00 89.31 192 PRO A CA 1
ATOM 1572 C C . PRO A 1 192 ? 12.495 8.286 -4.130 1.00 89.31 192 PRO A C 1
ATOM 1574 O O . PRO A 1 192 ? 12.100 8.090 -2.985 1.00 89.31 192 PRO A O 1
ATOM 1577 N N . ILE A 1 193 ? 12.069 7.550 -5.164 1.00 89.88 193 ILE A N 1
ATOM 1578 C CA . ILE A 1 193 ? 11.037 6.523 -4.987 1.00 89.88 193 ILE A CA 1
ATOM 1579 C C . ILE A 1 193 ? 11.543 5.339 -4.157 1.00 89.88 193 ILE A C 1
ATOM 1581 O O . ILE A 1 193 ? 10.827 4.870 -3.276 1.00 89.88 193 ILE A O 1
ATOM 1585 N N . ILE A 1 194 ? 12.793 4.907 -4.363 1.00 92.94 194 ILE A N 1
ATOM 1586 C CA . ILE A 1 194 ? 13.427 3.851 -3.558 1.00 92.94 194 ILE A CA 1
ATOM 1587 C C . ILE A 1 194 ? 13.452 4.271 -2.088 1.00 92.94 194 ILE A C 1
ATOM 1589 O O . ILE A 1 194 ? 13.030 3.511 -1.215 1.00 92.94 194 ILE A O 1
ATOM 1593 N N . VAL A 1 195 ? 13.903 5.500 -1.821 1.00 93.44 195 VAL A N 1
ATOM 1594 C CA . VAL A 1 195 ? 13.966 6.052 -0.464 1.00 93.44 195 VAL A CA 1
ATOM 1595 C C . VAL A 1 195 ? 12.570 6.162 0.140 1.00 93.44 195 VAL A C 1
ATOM 1597 O O . VAL A 1 195 ? 12.368 5.716 1.265 1.00 93.44 195 VAL A O 1
ATOM 1600 N N . LEU A 1 196 ? 11.591 6.697 -0.592 1.00 92.25 196 LEU A N 1
ATOM 1601 C CA . LEU A 1 196 ? 10.218 6.848 -0.109 1.00 92.25 196 LEU A CA 1
ATOM 1602 C C . LEU A 1 196 ? 9.582 5.499 0.227 1.00 92.25 196 LEU A C 1
ATOM 1604 O O . LEU A 1 196 ? 8.985 5.370 1.292 1.00 92.25 196 LEU A O 1
ATOM 1608 N N . VAL A 1 197 ? 9.730 4.490 -0.635 1.00 94.25 197 VAL A N 1
ATOM 1609 C CA . VAL A 1 197 ? 9.192 3.142 -0.403 1.00 94.25 197 VAL A CA 1
ATOM 1610 C C . VAL A 1 197 ? 9.855 2.499 0.817 1.00 94.25 197 VAL A C 1
ATOM 1612 O O . VAL A 1 197 ? 9.157 1.980 1.689 1.00 94.25 197 VAL A O 1
ATOM 1615 N N . PHE A 1 198 ? 11.183 2.586 0.927 1.00 96.62 198 PHE A N 1
ATOM 1616 C CA . PHE A 1 198 ? 11.922 2.045 2.067 1.00 96.62 198 PHE A CA 1
ATOM 1617 C C . PHE A 1 198 ? 11.550 2.742 3.382 1.00 96.62 198 PHE A C 1
ATOM 1619 O O . PHE A 1 198 ? 11.218 2.083 4.368 1.00 96.62 198 PHE A O 1
ATOM 1626 N N . VAL A 1 199 ? 11.554 4.077 3.402 1.00 94.06 199 VAL A N 1
ATOM 1627 C CA . VAL A 1 199 ? 11.201 4.867 4.588 1.00 94.06 199 VAL A CA 1
ATOM 1628 C C . VAL A 1 199 ? 9.748 4.623 4.979 1.00 94.06 199 VAL A C 1
ATOM 1630 O O . VAL A 1 199 ? 9.479 4.453 6.163 1.00 94.06 199 VAL A O 1
ATOM 1633 N N . ASN A 1 200 ? 8.819 4.523 4.022 1.00 92.94 200 ASN A N 1
ATOM 1634 C CA . ASN A 1 200 ? 7.424 4.173 4.299 1.00 92.94 200 ASN A CA 1
ATOM 1635 C C . ASN A 1 200 ? 7.325 2.816 5.013 1.00 92.94 200 ASN A C 1
ATOM 1637 O O . ASN A 1 200 ? 6.657 2.716 6.043 1.00 92.94 200 ASN A O 1
ATOM 1641 N N . ALA A 1 201 ? 8.045 1.803 4.519 1.00 95.62 201 ALA A N 1
ATOM 1642 C CA . ALA A 1 201 ? 8.082 0.474 5.121 1.00 95.62 201 ALA A CA 1
ATOM 1643 C C . ALA A 1 201 ? 8.495 0.528 6.598 1.00 95.62 201 ALA A C 1
ATOM 1645 O O . ALA A 1 201 ? 7.787 0.018 7.469 1.00 95.62 201 ALA A O 1
ATOM 1646 N N . GLN A 1 202 ? 9.620 1.184 6.886 1.00 96.94 202 GLN A N 1
ATOM 1647 C CA . GLN A 1 202 ? 10.185 1.236 8.234 1.00 96.94 202 GLN A CA 1
ATOM 1648 C C . GLN A 1 202 ? 9.365 2.129 9.168 1.00 96.94 202 GLN A C 1
ATOM 1650 O O . GLN A 1 202 ? 9.068 1.750 10.300 1.00 96.94 202 GLN A O 1
ATOM 1655 N N . PHE A 1 203 ? 8.952 3.302 8.688 1.00 93.81 203 PHE A N 1
ATOM 1656 C CA . PHE A 1 203 ? 8.229 4.288 9.480 1.00 93.81 203 PHE A CA 1
ATOM 1657 C C . PHE A 1 203 ? 6.864 3.770 9.939 1.00 93.81 203 PHE A C 1
ATOM 1659 O O . PHE A 1 203 ? 6.563 3.832 11.132 1.00 93.81 203 PHE A O 1
ATOM 1666 N N . TYR A 1 204 ? 6.054 3.216 9.030 1.00 92.38 204 TYR A N 1
ATOM 1667 C CA . TYR A 1 204 ? 4.733 2.692 9.393 1.00 92.38 204 TYR A CA 1
ATOM 1668 C C . TYR A 1 204 ? 4.824 1.413 10.225 1.00 92.38 204 TYR A C 1
ATOM 1670 O O . TYR A 1 204 ? 4.037 1.250 11.158 1.00 92.38 204 TYR A O 1
ATOM 1678 N N . THR A 1 205 ? 5.837 0.572 9.993 1.00 96.38 205 THR A N 1
ATOM 1679 C CA . THR A 1 205 ? 6.091 -0.583 10.867 1.00 96.38 205 THR A CA 1
ATOM 1680 C C . THR A 1 205 ? 6.422 -0.145 12.287 1.00 96.38 205 THR A C 1
ATOM 1682 O O . THR A 1 205 ? 5.803 -0.619 13.240 1.00 96.38 205 THR A O 1
ATOM 1685 N N . ASN A 1 206 ? 7.325 0.823 12.449 1.00 95.81 206 ASN A N 1
ATOM 1686 C CA . ASN A 1 206 ? 7.678 1.353 13.762 1.00 95.81 206 ASN A CA 1
ATOM 1687 C C . ASN A 1 206 ? 6.476 2.001 14.472 1.00 95.81 206 ASN A C 1
ATOM 1689 O O . ASN A 1 206 ? 6.275 1.795 15.671 1.00 95.81 206 ASN A O 1
ATOM 1693 N N . GLN A 1 207 ? 5.647 2.750 13.739 1.00 92.44 207 GLN A N 1
ATOM 1694 C CA . GLN A 1 207 ? 4.424 3.331 14.289 1.00 92.44 207 GLN A CA 1
ATOM 1695 C C . GLN A 1 207 ? 3.428 2.264 14.750 1.00 92.44 207 GLN A C 1
ATOM 1697 O O . GLN A 1 207 ? 2.923 2.359 15.870 1.00 92.44 207 GLN A O 1
ATOM 1702 N N . ALA A 1 208 ? 3.173 1.237 13.935 1.00 93.81 208 ALA A N 1
ATOM 1703 C CA . ALA A 1 208 ? 2.243 0.164 14.275 1.00 93.81 208 ALA A CA 1
ATOM 1704 C C . ALA A 1 208 ? 2.682 -0.561 15.558 1.00 93.81 208 ALA A C 1
ATOM 1706 O O . ALA A 1 208 ? 1.895 -0.697 16.499 1.00 93.81 208 ALA A O 1
ATOM 1707 N N . VAL A 1 209 ? 3.966 -0.919 15.655 1.00 94.06 209 VAL A N 1
ATOM 1708 C CA . VAL A 1 209 ? 4.539 -1.581 16.838 1.00 94.06 209 VAL A CA 1
ATOM 1709 C C . VAL A 1 209 ? 4.487 -0.678 18.066 1.00 94.06 209 VAL A C 1
ATOM 1711 O O . VAL A 1 209 ? 3.985 -1.090 19.111 1.00 94.06 209 VAL A O 1
ATOM 1714 N N . THR A 1 210 ? 4.931 0.574 17.943 1.00 92.81 210 THR A N 1
ATOM 1715 C CA . THR A 1 210 ? 4.943 1.525 19.065 1.00 92.81 210 THR A CA 1
ATOM 1716 C C . THR A 1 210 ? 3.528 1.809 19.571 1.00 92.81 210 THR A C 1
ATOM 1718 O O . THR A 1 210 ? 3.299 1.869 20.781 1.00 92.81 210 THR A O 1
ATOM 1721 N N . SER A 1 211 ? 2.557 1.966 18.665 1.00 89.31 211 SER A N 1
ATOM 1722 C CA . SER A 1 211 ? 1.154 2.200 19.027 1.00 89.31 211 SER A CA 1
ATOM 1723 C C . SER A 1 211 ? 0.561 1.031 19.812 1.00 89.31 211 SER A C 1
ATOM 1725 O O . SER A 1 211 ? -0.194 1.248 20.761 1.00 89.31 211 SER A O 1
ATOM 1727 N N . THR A 1 212 ? 0.966 -0.190 19.468 1.00 91.69 212 THR A N 1
ATOM 1728 C CA . THR A 1 212 ? 0.509 -1.412 20.123 1.00 91.69 212 THR A CA 1
ATOM 1729 C C . THR A 1 212 ? 1.174 -1.588 21.486 1.00 91.69 212 THR A C 1
ATOM 1731 O O . THR A 1 212 ? 0.482 -1.792 22.481 1.00 91.69 212 THR A O 1
ATOM 1734 N N . ALA A 1 213 ? 2.495 -1.397 21.576 1.00 88.94 213 ALA A N 1
ATOM 1735 C CA . ALA A 1 213 ? 3.249 -1.497 22.829 1.00 88.94 213 ALA A CA 1
ATOM 1736 C C . ALA A 1 213 ? 2.769 -0.503 23.904 1.00 88.94 213 ALA A C 1
ATOM 1738 O O . ALA A 1 213 ? 2.745 -0.823 25.087 1.00 88.94 213 ALA A O 1
ATOM 1739 N N . ARG A 1 214 ? 2.322 0.696 23.506 1.00 86.81 214 ARG A N 1
ATOM 1740 C CA . ARG A 1 214 ? 1.746 1.692 24.432 1.00 86.81 214 ARG A CA 1
ATOM 1741 C C . ARG A 1 214 ? 0.386 1.294 25.009 1.00 86.81 214 ARG A C 1
ATOM 1743 O O . ARG A 1 214 ? -0.081 1.939 25.943 1.00 86.81 214 ARG A O 1
ATOM 1750 N N . ARG A 1 215 ? -0.291 0.310 24.416 1.00 82.12 215 ARG A N 1
ATOM 1751 C CA . ARG A 1 215 ? -1.677 -0.052 24.746 1.00 82.12 215 ARG A CA 1
ATOM 1752 C C . ARG A 1 215 ? -1.810 -1.451 25.330 1.00 82.12 215 ARG A C 1
ATOM 1754 O O . ARG A 1 215 ? -2.794 -1.701 26.017 1.00 82.12 215 ARG A O 1
ATOM 1761 N N . ILE A 1 216 ? -0.855 -2.341 25.067 1.00 79.75 216 ILE A N 1
ATOM 1762 C CA . ILE A 1 216 ? -0.968 -3.767 25.380 1.00 79.75 216 ILE A CA 1
ATOM 1763 C C . ILE A 1 216 ? 0.211 -4.182 26.272 1.00 79.75 216 ILE A C 1
ATOM 1765 O O . ILE A 1 216 ? 1.347 -4.174 25.799 1.00 79.75 216 ILE A O 1
ATOM 1769 N N . PRO A 1 217 ? -0.032 -4.538 27.552 1.00 67.12 217 PRO A N 1
ATOM 1770 C CA . PRO A 1 217 ? 1.029 -4.787 28.535 1.00 67.12 217 PRO A CA 1
ATOM 1771 C C . PRO A 1 217 ? 1.901 -6.015 28.255 1.00 67.12 217 PRO A C 1
ATOM 1773 O O . PRO A 1 217 ? 3.050 -6.061 28.683 1.00 67.12 217 PRO A O 1
ATOM 1776 N N . SER A 1 218 ? 1.361 -7.033 27.581 1.00 65.94 218 SER A N 1
ATOM 1777 C CA . SER A 1 218 ? 2.099 -8.255 27.252 1.00 65.94 218 SER A CA 1
ATOM 1778 C C . SER A 1 218 ? 1.556 -8.900 25.981 1.00 65.94 218 SER A C 1
ATOM 1780 O O . SER A 1 218 ? 0.364 -8.810 25.692 1.00 65.94 218 SER A O 1
ATOM 1782 N N . TYR A 1 219 ? 2.453 -9.517 25.215 1.00 60.69 219 TYR A N 1
ATOM 1783 C CA . TYR A 1 219 ? 2.169 -10.157 23.934 1.00 60.69 219 TYR A CA 1
ATOM 1784 C C . TYR A 1 219 ? 2.342 -11.670 24.073 1.00 60.69 219 TYR A C 1
ATOM 1786 O O . TYR A 1 219 ? 3.413 -12.122 24.479 1.00 60.69 219 TYR A O 1
ATOM 1794 N N . SER A 1 220 ? 1.329 -12.451 23.696 1.00 60.97 220 SER A N 1
ATOM 1795 C CA . SER A 1 220 ? 1.526 -13.855 23.331 1.00 60.97 220 SER A CA 1
ATOM 1796 C C . SER A 1 220 ? 1.777 -13.946 21.824 1.00 60.97 220 SER A C 1
ATOM 1798 O O . SER A 1 220 ? 1.169 -13.221 21.024 1.00 60.97 220 SER A O 1
ATOM 1800 N N . TRP A 1 221 ? 2.743 -14.780 21.448 1.00 52.88 221 TRP A N 1
ATOM 1801 C CA . TRP A 1 221 ? 3.089 -15.049 20.054 1.00 52.88 221 TRP A CA 1
ATOM 1802 C C . TRP A 1 221 ? 2.038 -15.963 19.432 1.00 52.88 221 TRP A C 1
ATOM 1804 O O . TRP A 1 221 ? 1.791 -17.038 20.021 1.00 52.88 221 TRP A O 1
#

Foldseek 3Di:
DVVVVLLVVLLVVLVVLLVVLCVPCVDDPLLSLLVSLLVLLQVLCVQLVVLLVVCVVPVLCLQPDDGDCNNLSNVLNSLVCCVVPPDPDDPVSVCCNCQVNVLLSVLCVVFRRGSLNSLLSCLQRHDLVSVLSVVSSCVVVVNDPPLVSLVSNLVSLVPGNLVSLLVSLVSLVCCVPVPPVPGPSDPVSSVSVSVVSNCSSVVSNVVSVVVNVVPPVDDDD

Organism: NCBI:txid1070528

pLDDT: mean 88.88, std 10.19, range [47.03, 98.44]

Sequence (221 aa):
MNEFYEFIAYMILVVLTDKVIMRYVKHGYSARWFVIHAIANFFVVVKSYQDVLRVIMDPSVAMMGHYSFAPMFYVTFIHVHHLAAFDDLRFEDFMHHLIFVGIFFWMAVSEKWGPVQNVILFFMSGLPGGIDYVLLALVKLEQIEYGVEKIVNARLNIWIRGPGLVYCAILLFQALISGNHMLKTPYYSAVPIIVLVFVNAQFYTNQAVTSTARRIPSYSW

Radius of gyration: 17.7 Å; chains: 1; bounding box: 49×33×53 Å

Secondary structure (DSSP, 8-state):
-HHHHHHHHHHHHHHHHHHHHHHH--S-HHHHHHHHHHHHHHHHHHHHHHHHHHHHH-GGGTTSS---SHHHHHHHHHHHHHHHH-----HHHHHHIIIIIIIHHHHHHHS--TTHHHHHHIIIIIHHHHHHHHHHHHHHTTSS-HHHHHHHHHHHIIIIIHHHHHHHHHHHHHHHHTT-TT----HHHHHHHHHHHHHHHHHHHHHHHHHHHTT-S----